Protein AF-A0A935TPH5-F1 (afdb_monomer_lite)

Secondary structure (DSSP, 8-state):
---TTS-HHHHHHHHHHHHHSSS------------SSPPPEEEEPTTSS-EEEE------------TT--HHHHHHHHHHHHHHHHHHHHHHHHHHHHHHHHHHHHH-S-HHHHHHHHHHHHHHHHHHHHHHHTTS-HHHHHHHHHHHHHHHTS-HHHHHHHHS-HHHHHHHHHHHHHTT--TTS---TTT-HHHHHHHHHHHHTTT--SSS-----PPTTGGGGSSPPPHHHHH-GGGGGTTTSSSSS-S---

pLDDT: mean 74.12, std 18.84, range [36.38, 95.38]

Sequence (254 aa):
MCFKCLPLFFRAVVVIGCFYLQNSTAIYGQPTEPRLYDPPQVAITNNGADTVVLIQMRAVAVVGGGQAMGEADALEYRKLKQRIKKTYPYAMNAVGLLKQVETLTAEMDNKRDQKKYLKKLEDQLRDEFQDEITKFTVNEGKVLIKIIERETQRPFFDILRELKNPMSVFFLNQLAKRYGYDLKEGYDPSKYTDMEEILQYIETHNGELDFEPTKFIQPKGFDKFKQAPDPNELLDKNSRTKSKDTTTTKIGNN

Structure (mmCIF, N/CA/C/O backbone):
data_AF-A0A935TPH5-F1
#
_entry.id   AF-A0A935TPH5-F1
#
loop_
_atom_site.group_PDB
_atom_site.id
_atom_site.type_symbol
_atom_site.label_atom_id
_atom_site.label_alt_id
_atom_site.label_comp_id
_atom_site.label_asym_id
_atom_site.label_entity_id
_atom_site.label_seq_id
_atom_site.pdbx_PDB_ins_code
_atom_site.Cartn_x
_atom_site.Cartn_y
_atom_site.Cartn_z
_atom_site.occupancy
_atom_site.B_iso_or_equiv
_atom_site.auth_seq_id
_atom_site.auth_comp_id
_atom_site.auth_asym_id
_atom_site.auth_atom_id
_atom_site.pdbx_PDB_model_num
ATOM 1 N N . MET A 1 1 ? -17.787 74.707 15.198 1.00 39.28 1 MET A N 1
ATOM 2 C CA . MET A 1 1 ? -17.167 74.493 16.525 1.00 39.28 1 MET A CA 1
ATOM 3 C C . MET A 1 1 ? -15.954 73.583 16.373 1.00 39.28 1 MET A C 1
ATOM 5 O O . MET A 1 1 ? -15.923 72.756 15.474 1.00 39.28 1 MET A O 1
ATOM 9 N N . CYS A 1 2 ? -14.923 73.855 17.167 1.00 40.62 2 CYS A N 1
ATOM 10 C CA . CYS A 1 2 ? -13.519 73.495 16.976 1.00 40.62 2 CYS A CA 1
ATOM 11 C C . CYS A 1 2 ? -13.194 71.989 16.999 1.00 40.62 2 CYS A C 1
ATOM 13 O O . CYS A 1 2 ? -13.351 71.343 18.025 1.00 40.62 2 CYS A O 1
ATOM 15 N N . PHE A 1 3 ? -12.551 71.486 15.940 1.00 46.88 3 PHE A N 1
ATOM 16 C CA . PHE A 1 3 ? -11.859 70.181 15.904 1.00 46.88 3 PHE A CA 1
ATOM 17 C C . PHE A 1 3 ? -10.427 70.216 16.502 1.00 46.88 3 PHE A C 1
ATOM 19 O O . PHE A 1 3 ? -9.630 69.301 16.309 1.00 46.88 3 PHE A O 1
ATOM 26 N N . LYS A 1 4 ? -10.062 71.283 17.229 1.00 51.41 4 LYS A N 1
ATOM 27 C CA . LYS A 1 4 ? -8.693 71.548 17.723 1.00 51.41 4 LYS A CA 1
ATOM 28 C C . LYS A 1 4 ? -8.340 70.896 19.078 1.00 51.41 4 LYS A C 1
ATOM 30 O O . LYS A 1 4 ? -7.322 71.250 19.656 1.00 51.41 4 LYS A O 1
ATOM 35 N N . CYS A 1 5 ? -9.128 69.945 19.584 1.00 53.19 5 CYS A N 1
ATOM 36 C CA . CYS A 1 5 ? -8.886 69.301 20.889 1.00 53.19 5 CYS A CA 1
ATOM 37 C C . CYS A 1 5 ? -9.052 67.773 20.873 1.00 53.19 5 CYS A C 1
ATOM 39 O O . CYS A 1 5 ? -9.518 67.187 21.844 1.00 53.19 5 CYS A O 1
ATOM 41 N N . LEU A 1 6 ? -8.663 67.108 19.781 1.00 49.34 6 LEU A N 1
ATOM 42 C CA . LEU A 1 6 ? -8.514 65.651 19.803 1.00 49.34 6 LEU A CA 1
ATOM 43 C C . LEU A 1 6 ? -7.079 65.303 20.251 1.00 49.34 6 LEU A C 1
ATOM 45 O O . LEU A 1 6 ? -6.137 65.835 19.653 1.00 49.34 6 LEU A O 1
ATOM 49 N N . PRO A 1 7 ? -6.886 64.473 21.298 1.00 62.72 7 PRO A N 1
ATOM 50 C CA . PRO A 1 7 ? -5.572 64.209 21.881 1.00 62.72 7 PRO A CA 1
ATOM 51 C C . PRO A 1 7 ? -4.603 63.636 20.841 1.00 62.72 7 PRO A C 1
ATOM 53 O O . PRO A 1 7 ? -4.992 62.850 19.977 1.00 62.72 7 PRO A O 1
ATOM 56 N N . LEU A 1 8 ? -3.325 64.015 20.944 1.00 58.94 8 LEU A N 1
ATOM 57 C CA . LEU A 1 8 ? -2.239 63.633 20.026 1.00 58.94 8 LEU A CA 1
ATOM 58 C C . LEU A 1 8 ? -2.164 62.111 19.778 1.00 58.94 8 LEU A C 1
ATOM 60 O O . LEU A 1 8 ? -1.846 61.677 18.673 1.00 58.94 8 LEU A O 1
ATOM 64 N N . PHE A 1 9 ? -2.569 61.310 20.768 1.00 57.59 9 PHE A N 1
ATOM 65 C CA . PHE A 1 9 ? -2.688 59.854 20.673 1.00 57.59 9 PHE A CA 1
ATOM 66 C C . PHE A 1 9 ? -3.685 59.373 19.607 1.00 57.59 9 PHE A C 1
ATOM 68 O O . PHE A 1 9 ? -3.401 58.415 18.895 1.00 57.59 9 PHE A O 1
ATOM 75 N N . PHE A 1 10 ? -4.818 60.053 19.420 1.00 58.72 10 PHE A N 1
ATOM 76 C CA . PHE A 1 10 ? -5.825 59.641 18.434 1.00 58.72 10 PHE A CA 1
ATOM 77 C C . PHE A 1 10 ? -5.367 59.909 16.994 1.00 58.72 10 PHE A C 1
ATOM 79 O O . PHE A 1 10 ? -5.706 59.159 16.082 1.00 58.72 10 PHE A O 1
ATOM 86 N N . ARG A 1 11 ? -4.535 60.940 16.782 1.00 56.34 11 ARG A N 1
ATOM 87 C CA . ARG A 1 11 ? -3.925 61.207 15.468 1.00 56.34 11 ARG A CA 1
ATOM 88 C C . ARG A 1 11 ? -2.861 60.163 15.120 1.00 56.34 11 ARG A C 1
ATOM 90 O O . ARG A 1 11 ? -2.767 59.783 13.959 1.00 56.34 11 ARG A O 1
ATOM 97 N N . ALA A 1 12 ? -2.119 59.653 16.107 1.00 60.03 12 ALA A N 1
ATOM 98 C CA . ALA A 1 12 ? -1.150 58.576 15.899 1.00 60.03 12 ALA A CA 1
ATOM 99 C C . ALA A 1 12 ? -1.828 57.231 15.569 1.00 60.03 12 ALA A C 1
ATOM 101 O O . ALA A 1 12 ? -1.386 56.541 14.658 1.00 60.03 12 ALA A O 1
ATOM 102 N N . VAL A 1 13 ? -2.943 56.890 16.228 1.00 62.84 13 VAL A N 1
ATOM 103 C CA . VAL A 1 13 ? -3.680 55.636 15.962 1.00 62.84 13 VAL A CA 1
ATOM 104 C C . VAL A 1 13 ? -4.309 55.618 14.561 1.00 62.84 13 VAL A C 1
ATOM 106 O O . VAL A 1 13 ? -4.281 54.584 13.900 1.00 62.84 13 VAL A O 1
ATOM 109 N N . VAL A 1 14 ? -4.801 56.755 14.055 1.00 60.91 14 VAL A N 1
ATOM 110 C CA . VAL A 1 14 ? -5.355 56.843 12.687 1.00 60.91 14 VAL A CA 1
ATOM 111 C C . VAL A 1 14 ? -4.257 56.777 11.613 1.00 60.91 14 VAL A C 1
ATOM 113 O O . VAL A 1 14 ? -4.455 56.150 10.576 1.00 60.91 14 VAL A O 1
ATOM 116 N N . VAL A 1 15 ? -3.076 57.357 11.860 1.00 62.09 15 VAL A N 1
ATOM 117 C CA . VAL A 1 15 ? -1.946 57.295 10.911 1.00 62.09 15 VAL A CA 1
ATOM 118 C C . VAL A 1 15 ? -1.291 55.908 10.901 1.00 62.09 15 VAL A C 1
ATOM 120 O O . VAL A 1 15 ? -0.973 55.398 9.829 1.00 62.09 15 VAL A O 1
ATOM 123 N N . ILE A 1 16 ? -1.163 55.253 12.060 1.00 61.09 16 ILE A N 1
ATOM 124 C CA . ILE A 1 16 ? -0.657 53.873 12.151 1.00 61.09 16 ILE A CA 1
ATOM 125 C C . ILE A 1 16 ? -1.685 52.889 11.566 1.00 61.09 16 ILE A C 1
ATOM 127 O O . ILE A 1 16 ? -1.302 51.991 10.823 1.00 61.09 16 ILE A O 1
ATOM 131 N N . GLY A 1 17 ? -2.989 53.100 11.786 1.00 55.16 17 GLY A N 1
ATOM 132 C CA . GLY A 1 17 ? -4.058 52.300 11.173 1.00 55.16 17 GLY A CA 1
ATOM 133 C C . GLY A 1 17 ? -4.094 52.373 9.639 1.00 55.16 17 GLY A C 1
ATOM 134 O O . GLY A 1 17 ? -4.329 51.358 8.987 1.00 55.16 17 GLY A O 1
ATOM 135 N N . CYS A 1 18 ? -3.783 53.530 9.043 1.00 55.56 18 CYS A N 1
ATOM 136 C CA . CYS A 1 18 ? -3.687 53.674 7.584 1.00 55.56 18 CYS A CA 1
ATOM 137 C C . CYS A 1 18 ? -2.437 53.016 6.974 1.00 55.56 18 CYS A C 1
ATOM 139 O O . CYS A 1 18 ? -2.481 52.618 5.812 1.00 55.56 18 CYS A O 1
ATOM 141 N N . PHE A 1 19 ? -1.348 52.844 7.733 1.00 50.34 19 PHE A N 1
ATOM 142 C CA . PHE A 1 19 ? -0.141 52.167 7.236 1.00 50.34 19 PHE A CA 1
ATOM 143 C C . PHE A 1 19 ? -0.318 50.639 7.146 1.00 50.34 19 PHE A C 1
ATOM 145 O O . PHE A 1 19 ? 0.295 49.988 6.302 1.00 50.34 19 PHE A O 1
ATOM 152 N N . TYR A 1 20 ? -1.215 50.062 7.955 1.00 48.66 20 TYR A N 1
ATOM 153 C CA . TYR A 1 20 ? -1.573 48.640 7.872 1.00 48.66 20 TYR A CA 1
ATOM 154 C C . TYR A 1 20 ? -2.602 48.316 6.773 1.00 48.66 20 TYR A C 1
ATOM 156 O O . TYR A 1 20 ? -2.735 47.151 6.410 1.00 48.66 20 TYR A O 1
ATOM 164 N N . LEU A 1 21 ? -3.289 49.309 6.194 1.00 57.00 21 LEU A N 1
ATOM 165 C CA . LEU A 1 21 ? -4.314 49.090 5.157 1.00 57.00 21 LEU A CA 1
ATOM 166 C C . LEU A 1 21 ? -3.814 49.255 3.710 1.00 57.00 21 LEU A C 1
ATOM 168 O O . LEU A 1 21 ? -4.572 48.994 2.781 1.00 57.00 21 LEU A O 1
ATOM 172 N N . GLN A 1 22 ? -2.550 49.634 3.486 1.00 50.91 22 GLN A N 1
ATOM 173 C CA . GLN A 1 22 ? -1.964 49.719 2.135 1.00 50.91 22 GLN A CA 1
ATOM 174 C C . GLN A 1 22 ? -1.117 48.502 1.730 1.00 50.91 22 GLN A C 1
ATOM 176 O O . GLN A 1 22 ? -0.715 48.402 0.574 1.00 50.91 22 GLN A O 1
ATOM 181 N N . ASN A 1 23 ? -0.928 47.518 2.612 1.00 50.53 23 ASN A N 1
ATOM 182 C CA . ASN A 1 23 ? -0.316 46.234 2.254 1.00 50.53 23 ASN A CA 1
ATOM 183 C C . ASN A 1 23 ? -1.387 45.183 1.940 1.00 50.53 23 ASN A C 1
ATOM 185 O O . ASN A 1 23 ? -1.483 44.153 2.598 1.00 50.53 23 ASN A O 1
ATOM 189 N N . SER A 1 24 ? -2.252 45.457 0.966 1.00 55.78 24 SER A N 1
ATOM 190 C CA . SER A 1 24 ? -3.172 44.456 0.410 1.00 55.78 24 SER A CA 1
ATOM 191 C C . SER A 1 24 ? -3.543 44.817 -1.024 1.00 55.78 24 SER A C 1
ATOM 193 O O . SER A 1 24 ? -4.699 45.045 -1.357 1.00 55.78 24 SER A O 1
ATOM 195 N N . THR A 1 25 ? -2.545 44.835 -1.903 1.00 49.09 25 THR A N 1
ATOM 196 C CA . THR A 1 25 ? -2.778 44.380 -3.276 1.00 49.09 25 THR A CA 1
ATOM 197 C C . THR A 1 25 ? -2.228 42.967 -3.365 1.00 49.09 25 THR A C 1
ATOM 199 O O . THR A 1 25 ? -1.126 42.715 -3.840 1.00 49.09 25 THR A O 1
ATOM 202 N N . ALA A 1 26 ? -3.007 42.013 -2.853 1.00 48.78 26 ALA A N 1
ATOM 203 C CA . ALA A 1 26 ? -2.903 40.660 -3.364 1.00 48.78 26 ALA A CA 1
ATOM 204 C C . ALA A 1 26 ? -3.295 40.754 -4.843 1.00 48.78 26 ALA A C 1
ATOM 206 O O . ALA A 1 26 ? -4.472 40.871 -5.185 1.00 48.78 26 ALA A O 1
ATOM 207 N N . ILE A 1 27 ? -2.293 40.812 -5.718 1.00 43.34 27 ILE A N 1
ATOM 208 C CA . ILE A 1 27 ? -2.485 40.542 -7.134 1.00 43.34 27 ILE A CA 1
ATOM 209 C C . ILE A 1 27 ? -2.979 39.100 -7.175 1.00 43.34 27 ILE A C 1
ATOM 211 O O . ILE A 1 27 ? -2.209 38.163 -6.976 1.00 43.34 27 ILE A O 1
ATOM 215 N N . TYR A 1 28 ? -4.284 38.926 -7.371 1.00 40.84 28 TYR A N 1
ATOM 216 C CA . TYR A 1 28 ? -4.850 37.650 -7.771 1.00 40.84 28 TYR A CA 1
ATOM 217 C C . TYR A 1 28 ? -4.304 37.352 -9.167 1.00 40.84 28 TYR A C 1
ATOM 219 O O . TYR A 1 28 ? -4.895 37.721 -10.180 1.00 40.84 28 TYR A O 1
ATOM 227 N N . GLY A 1 29 ? -3.132 36.723 -9.223 1.00 40.84 29 GLY A N 1
ATOM 228 C CA . GLY A 1 29 ? -2.746 35.957 -10.391 1.00 40.84 29 GLY A CA 1
ATOM 229 C C . GLY A 1 29 ? -3.790 34.863 -10.547 1.00 40.84 29 GLY A C 1
ATOM 230 O O . GLY A 1 29 ? -4.000 34.074 -9.625 1.00 40.84 29 GLY A O 1
ATOM 231 N N . GLN A 1 30 ? -4.492 34.841 -11.679 1.00 47.25 30 GLN A N 1
ATOM 232 C CA . GLN A 1 30 ? -5.264 33.657 -12.028 1.00 47.25 30 GLN A CA 1
ATOM 233 C C . GLN A 1 30 ? -4.309 32.454 -11.994 1.00 47.25 30 GLN A C 1
ATOM 235 O O . GLN A 1 30 ? -3.177 32.592 -12.473 1.00 47.25 30 GLN A O 1
ATOM 240 N N . PRO A 1 31 ? -4.720 31.296 -11.446 1.00 44.19 31 PRO A N 1
ATOM 241 C CA . PRO A 1 31 ? -3.988 30.067 -11.674 1.00 44.19 31 PRO A CA 1
ATOM 242 C C . PRO A 1 31 ? -4.065 29.816 -13.176 1.00 44.19 31 PRO A C 1
ATOM 244 O O . PRO A 1 31 ? -5.088 29.388 -13.706 1.00 44.19 31 PRO A O 1
ATOM 247 N N . THR A 1 32 ? -3.009 30.209 -13.879 1.00 52.16 32 THR A N 1
ATOM 248 C CA . THR A 1 32 ? -2.846 29.848 -15.274 1.00 52.16 32 THR A CA 1
ATOM 249 C C . THR A 1 32 ? -2.702 28.338 -15.277 1.00 52.16 32 THR A C 1
ATOM 251 O O . THR A 1 32 ? -1.869 27.786 -14.556 1.00 52.16 32 THR A O 1
ATOM 254 N N . GLU A 1 33 ? -3.573 27.657 -16.024 1.00 45.03 33 GLU A N 1
ATOM 255 C CA . GLU A 1 33 ? -3.343 26.255 -16.350 1.00 45.03 33 GLU A CA 1
ATOM 256 C C . GLU A 1 33 ? -1.886 26.123 -16.808 1.00 45.03 33 GLU A C 1
ATOM 258 O O . GLU A 1 33 ? -1.427 26.992 -17.563 1.00 45.03 33 GLU A O 1
ATOM 263 N N . PRO A 1 34 ? -1.136 25.106 -16.348 1.00 45.88 34 PRO A N 1
ATOM 264 C CA . PRO A 1 34 ? 0.230 24.923 -16.798 1.00 45.88 34 PRO A CA 1
ATOM 265 C C . PRO A 1 34 ? 0.184 24.783 -18.317 1.00 45.88 34 PRO A C 1
ATOM 267 O O . PRO A 1 34 ? -0.271 23.766 -18.846 1.00 45.88 34 PRO A O 1
ATOM 270 N N . ARG A 1 35 ? 0.600 25.835 -19.035 1.00 45.91 35 ARG A N 1
ATOM 271 C CA . ARG A 1 35 ? 0.748 25.757 -20.481 1.00 45.91 35 ARG A CA 1
ATOM 272 C C . ARG A 1 35 ? 1.743 24.638 -20.725 1.00 45.91 35 ARG A C 1
ATOM 274 O O . ARG A 1 35 ? 2.889 24.717 -20.302 1.00 45.91 35 ARG A O 1
ATOM 281 N N . LEU A 1 36 ? 1.297 23.597 -21.420 1.00 54.38 36 LEU A N 1
ATOM 282 C CA . LEU A 1 36 ? 2.125 22.443 -21.774 1.00 54.38 36 LEU A CA 1
ATOM 283 C C . LEU A 1 36 ? 3.277 22.822 -22.732 1.00 54.38 36 LEU A C 1
ATOM 285 O O . LEU A 1 36 ? 4.084 21.976 -23.101 1.00 54.38 36 LEU A O 1
ATOM 289 N N . TYR A 1 37 ? 3.366 24.091 -23.136 1.00 52.78 37 TYR A N 1
ATOM 290 C CA . TYR A 1 37 ? 4.431 24.619 -23.966 1.00 52.78 37 TYR A CA 1
ATOM 291 C C . TYR A 1 37 ? 4.612 26.117 -23.691 1.00 52.78 37 TYR A C 1
ATOM 293 O O . TYR A 1 37 ? 3.697 26.911 -23.944 1.00 52.78 37 TYR A O 1
ATOM 301 N N . ASP A 1 38 ? 5.782 26.511 -23.192 1.00 56.38 38 ASP A N 1
ATOM 302 C CA . ASP A 1 38 ? 6.182 27.915 -23.226 1.00 56.38 38 ASP A CA 1
ATOM 303 C C . ASP A 1 38 ? 6.458 28.291 -24.689 1.00 56.38 38 ASP A C 1
ATOM 305 O O . ASP A 1 38 ? 7.183 27.567 -25.381 1.00 56.38 38 ASP A O 1
ATOM 309 N N . PRO A 1 39 ? 5.866 29.380 -25.213 1.00 59.22 39 PRO A N 1
ATOM 310 C CA . PRO A 1 39 ? 6.164 29.809 -26.569 1.00 59.22 39 PRO A CA 1
ATOM 311 C C . PRO A 1 39 ? 7.668 30.108 -26.667 1.00 59.22 39 PRO A C 1
ATOM 313 O O . PRO A 1 39 ? 8.218 30.758 -25.772 1.00 59.22 39 PRO A O 1
ATOM 316 N N . PRO A 1 40 ? 8.349 29.631 -27.722 1.00 57.56 40 PRO A N 1
ATOM 317 C CA . PRO A 1 40 ? 9.789 29.768 -27.822 1.00 57.56 40 PRO A CA 1
ATOM 318 C C . PRO A 1 40 ? 10.155 31.251 -27.859 1.00 57.56 40 PRO A C 1
ATOM 320 O O . PRO A 1 40 ? 9.544 32.037 -28.589 1.00 57.56 40 PRO A O 1
ATOM 323 N N . GLN A 1 41 ? 11.139 31.641 -27.052 1.00 60.25 41 GLN A N 1
ATOM 324 C CA . GLN A 1 41 ? 11.595 33.023 -27.023 1.00 60.25 41 GLN A CA 1
ATOM 325 C C . GLN A 1 41 ? 12.418 33.278 -28.280 1.00 60.25 41 GLN A C 1
ATOM 327 O O . GLN A 1 41 ? 13.286 32.490 -28.643 1.00 60.25 41 GLN A O 1
ATOM 332 N N . VAL A 1 42 ? 12.134 34.371 -28.972 1.00 60.38 42 VAL A N 1
ATOM 333 C CA . VAL A 1 42 ? 12.828 34.716 -30.207 1.00 60.38 42 VAL A CA 1
ATOM 334 C C . VAL A 1 42 ? 13.807 35.837 -29.899 1.00 60.38 42 VAL A C 1
ATOM 336 O O . VAL A 1 42 ? 13.393 36.925 -29.505 1.00 60.38 42 VAL A O 1
ATOM 339 N N . ALA A 1 43 ? 15.101 35.570 -30.060 1.00 63.00 43 ALA A N 1
ATOM 340 C CA . ALA A 1 43 ? 16.132 36.589 -29.941 1.00 63.00 43 ALA A CA 1
ATOM 341 C C . ALA A 1 43 ? 16.565 37.041 -31.340 1.00 63.00 43 ALA A C 1
ATOM 343 O O . ALA A 1 43 ? 16.883 36.224 -32.208 1.00 63.00 43 ALA A O 1
ATOM 344 N N . ILE A 1 44 ? 16.574 38.355 -31.554 1.00 60.12 44 ILE A N 1
ATOM 345 C CA . ILE A 1 44 ? 17.073 38.976 -32.782 1.00 60.12 44 ILE A CA 1
ATOM 346 C C . ILE A 1 44 ? 18.548 39.307 -32.547 1.00 60.12 44 ILE A C 1
ATOM 348 O O . ILE A 1 44 ? 18.892 39.959 -31.560 1.00 60.12 44 ILE A O 1
ATOM 352 N N . THR A 1 45 ? 19.432 38.832 -33.424 1.00 63.69 45 THR A N 1
ATOM 353 C CA . THR A 1 45 ? 20.866 39.148 -33.335 1.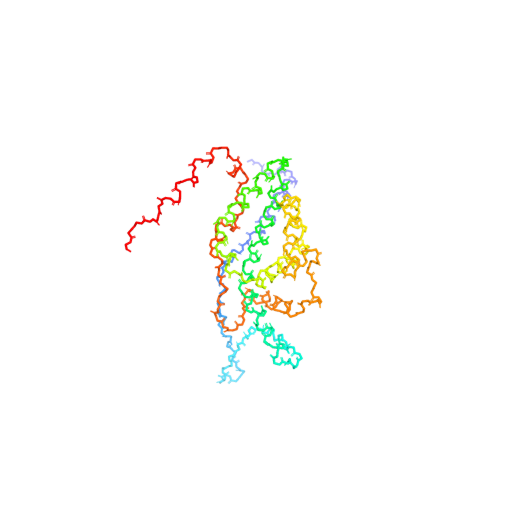00 63.69 45 THR A CA 1
ATOM 354 C C . THR A 1 45 ? 21.128 40.615 -33.704 1.00 63.69 45 THR A C 1
ATOM 356 O O . THR A 1 45 ? 20.379 41.211 -34.477 1.00 63.69 45 THR A O 1
ATOM 359 N N . ASN A 1 46 ? 22.210 41.209 -33.179 1.00 61.53 46 ASN A N 1
ATOM 360 C CA . ASN A 1 46 ? 22.536 42.643 -33.327 1.00 61.53 46 ASN A CA 1
ATOM 361 C C . ASN A 1 46 ? 22.690 43.152 -34.780 1.00 61.53 46 ASN A C 1
ATOM 363 O O . ASN A 1 46 ? 22.808 44.356 -34.982 1.00 61.53 46 ASN A O 1
ATOM 367 N N . ASN A 1 47 ? 22.647 42.271 -35.784 1.00 62.69 47 ASN A N 1
ATOM 368 C CA . ASN A 1 47 ? 22.727 42.633 -37.202 1.00 62.69 47 ASN A CA 1
ATOM 369 C C . ASN A 1 47 ? 21.385 42.495 -37.948 1.00 62.69 47 ASN A C 1
ATOM 371 O O . ASN A 1 47 ? 21.357 42.600 -39.170 1.00 62.69 47 ASN A O 1
ATOM 375 N N . GLY A 1 48 ? 20.273 42.263 -37.238 1.00 60.50 48 GLY A N 1
ATOM 376 C CA . GLY A 1 48 ? 18.910 42.419 -37.765 1.00 60.50 48 GLY A CA 1
ATOM 377 C C . GLY A 1 48 ? 18.466 41.445 -38.865 1.00 60.50 48 GLY A C 1
ATOM 378 O O . GLY A 1 48 ? 17.349 41.589 -39.352 1.00 60.50 48 GLY A O 1
ATOM 379 N N . ALA A 1 49 ? 19.291 40.467 -39.253 1.00 64.00 49 ALA A N 1
ATOM 380 C CA . ALA A 1 49 ? 18.980 39.538 -40.344 1.00 64.00 49 ALA A CA 1
ATOM 381 C C . ALA A 1 49 ? 18.698 38.096 -39.888 1.00 64.00 49 ALA A C 1
ATOM 383 O O . ALA A 1 49 ? 17.955 37.396 -40.569 1.00 64.00 49 ALA A O 1
ATOM 384 N N . ASP A 1 50 ? 19.212 37.673 -38.727 1.00 64.12 50 ASP A N 1
ATOM 385 C CA . ASP A 1 50 ? 19.033 36.304 -38.236 1.00 64.12 50 ASP A CA 1
ATOM 386 C C . ASP A 1 50 ? 18.201 36.252 -36.955 1.00 64.12 50 ASP A C 1
ATOM 388 O O . ASP A 1 50 ? 18.519 36.880 -35.935 1.00 64.12 50 ASP A O 1
ATOM 392 N N . THR A 1 51 ? 17.128 35.465 -37.043 1.00 73.38 51 THR A N 1
ATOM 393 C CA . THR A 1 51 ? 16.188 35.165 -35.966 1.00 73.38 51 THR A CA 1
ATOM 394 C C . THR A 1 51 ? 16.576 33.829 -35.345 1.00 73.38 51 THR A C 1
ATOM 396 O O . THR A 1 51 ? 16.443 32.788 -35.987 1.00 73.38 51 THR A O 1
ATOM 399 N N . VAL A 1 52 ? 17.055 33.842 -34.100 1.00 67.19 52 VAL A N 1
ATOM 400 C CA . VAL A 1 52 ? 17.430 32.614 -33.390 1.00 67.19 52 VAL A CA 1
ATOM 401 C C . VAL A 1 52 ? 16.333 32.266 -32.393 1.00 67.19 52 VAL A C 1
ATOM 403 O O . VAL A 1 52 ? 15.974 33.060 -31.521 1.00 67.19 52 VAL A O 1
ATOM 406 N N . VAL A 1 53 ? 15.784 31.063 -32.541 1.00 65.00 53 VAL A N 1
ATOM 407 C CA . VAL A 1 53 ? 14.754 30.527 -31.653 1.00 65.00 53 VAL A CA 1
ATOM 408 C C . VAL A 1 53 ? 15.433 29.950 -30.410 1.00 65.00 53 VAL A C 1
ATOM 410 O O . VAL A 1 53 ? 16.169 28.970 -30.493 1.00 65.00 53 VAL A O 1
ATOM 413 N N . LEU A 1 54 ? 15.179 30.553 -29.251 1.00 58.94 54 LEU A N 1
ATOM 414 C CA . LEU A 1 54 ? 15.608 30.055 -27.950 1.00 58.94 54 LEU A CA 1
ATOM 415 C C . LEU A 1 54 ? 14.512 29.144 -27.391 1.00 58.94 54 LEU A C 1
ATOM 417 O O . LEU A 1 54 ? 13.504 29.595 -26.843 1.00 58.94 54 LEU A O 1
ATOM 421 N N . ILE A 1 55 ? 14.716 27.838 -27.548 1.00 67.69 55 ILE A N 1
ATOM 422 C CA . ILE A 1 55 ? 13.884 26.808 -26.924 1.00 67.69 55 ILE A CA 1
ATOM 423 C C . ILE A 1 55 ? 14.553 26.426 -25.602 1.00 67.69 55 ILE A C 1
ATOM 425 O O . ILE A 1 55 ? 15.608 25.790 -25.603 1.00 67.69 55 ILE A O 1
ATOM 429 N N . GLN A 1 56 ? 13.955 26.803 -24.468 1.00 59.06 56 GLN A N 1
ATOM 430 C CA . GLN A 1 56 ? 14.342 26.221 -23.182 1.00 59.06 56 GLN A CA 1
ATOM 431 C C . GLN A 1 56 ? 13.776 24.805 -23.117 1.00 59.06 56 GLN A C 1
ATOM 433 O O . GLN A 1 56 ? 12.594 24.598 -22.852 1.00 59.06 56 GLN A O 1
ATOM 438 N N . MET A 1 57 ? 14.619 23.817 -23.408 1.00 61.66 57 MET A N 1
ATOM 439 C CA . MET A 1 57 ? 14.249 22.425 -23.192 1.00 61.66 57 MET A CA 1
ATOM 440 C C . MET A 1 57 ? 14.114 22.178 -21.688 1.00 61.66 57 MET A C 1
ATOM 442 O O . MET A 1 57 ? 14.978 22.589 -20.911 1.00 61.66 57 MET A O 1
ATOM 446 N N . ARG A 1 58 ? 13.050 21.479 -21.273 1.00 51.88 58 ARG A N 1
ATOM 447 C CA . ARG A 1 58 ? 12.967 20.944 -19.910 1.00 51.88 58 ARG A CA 1
ATOM 448 C C . ARG A 1 58 ? 14.205 20.078 -19.690 1.00 51.88 58 ARG A C 1
ATOM 450 O O . ARG A 1 58 ? 14.450 19.160 -20.470 1.00 51.88 58 ARG A O 1
ATOM 457 N N . ALA A 1 59 ? 14.982 20.386 -18.654 1.00 43.62 59 ALA A N 1
ATOM 458 C CA . ALA A 1 59 ? 16.118 19.563 -18.273 1.00 43.62 59 ALA A CA 1
ATOM 459 C C . ALA A 1 59 ? 15.606 18.148 -17.979 1.00 43.62 59 ALA A C 1
ATOM 461 O O . ALA A 1 59 ? 14.836 17.938 -17.044 1.00 43.62 59 ALA A O 1
ATOM 462 N N . VAL A 1 60 ? 15.989 17.197 -18.824 1.00 49.97 60 VAL A N 1
ATOM 463 C CA . VAL A 1 60 ? 15.715 15.781 -18.602 1.00 49.97 60 VAL A CA 1
ATOM 464 C C . VAL A 1 60 ? 16.854 15.279 -17.738 1.00 49.97 60 VAL A C 1
ATOM 466 O O . VAL A 1 60 ? 18.013 15.319 -18.159 1.00 49.97 60 VAL A O 1
ATOM 469 N N . ALA A 1 61 ? 16.544 14.827 -16.526 1.00 45.69 61 ALA A N 1
ATOM 470 C CA . ALA A 1 61 ? 17.510 14.068 -15.753 1.00 45.69 61 ALA A CA 1
ATOM 471 C C . ALA A 1 61 ? 17.745 12.751 -16.500 1.00 45.69 61 ALA A C 1
ATOM 473 O O . ALA A 1 61 ? 16.934 11.827 -16.432 1.00 45.69 61 ALA A O 1
ATOM 474 N N . VAL A 1 62 ? 18.837 12.684 -17.263 1.00 45.03 62 VAL A N 1
ATOM 475 C CA . VAL A 1 62 ? 19.352 11.415 -17.771 1.00 45.03 62 VAL A CA 1
ATOM 476 C C . VAL A 1 62 ? 19.936 10.710 -16.560 1.00 45.03 62 VAL A C 1
ATOM 478 O O . VAL A 1 62 ? 21.101 10.896 -16.214 1.00 45.03 62 VAL A O 1
ATOM 481 N N . VAL A 1 63 ? 19.091 9.951 -15.867 1.00 51.47 63 VAL A N 1
ATOM 482 C CA . VAL A 1 63 ? 19.571 8.949 -14.926 1.00 51.47 63 VAL A CA 1
ATOM 483 C C . VAL A 1 63 ? 20.347 7.962 -15.785 1.00 51.47 63 VAL A C 1
ATOM 485 O O . VAL A 1 63 ? 19.776 7.288 -16.643 1.00 51.47 63 VAL A O 1
ATOM 488 N N . GLY A 1 64 ? 21.675 8.027 -15.686 1.00 42.34 64 GLY A N 1
ATOM 489 C CA . GLY A 1 64 ? 22.568 7.199 -16.477 1.00 42.34 64 GLY A CA 1
ATOM 490 C C . GLY A 1 64 ? 22.215 5.746 -16.220 1.00 42.34 64 GLY A C 1
ATOM 491 O O . GLY A 1 64 ? 22.434 5.261 -15.114 1.00 42.34 64 GLY A O 1
ATOM 492 N N . GLY A 1 65 ? 21.640 5.092 -17.233 1.00 46.84 65 GLY A N 1
ATOM 493 C CA . GLY A 1 65 ? 21.316 3.675 -17.179 1.00 46.84 65 GLY A CA 1
ATOM 494 C C . GLY A 1 65 ? 22.538 2.907 -16.698 1.00 46.84 65 GLY A C 1
ATOM 495 O O . GLY A 1 65 ? 23.648 3.148 -17.183 1.00 46.84 65 GLY A O 1
ATOM 496 N N . GLY A 1 66 ? 22.312 2.063 -15.694 1.00 51.50 66 GLY A N 1
ATOM 497 C CA . GLY A 1 66 ? 23.339 1.357 -14.947 1.00 51.50 66 GLY A CA 1
ATOM 498 C C . GLY A 1 66 ? 24.420 0.714 -15.815 1.00 51.50 66 GLY A C 1
ATOM 499 O O . GLY A 1 66 ? 24.223 0.408 -16.993 1.00 51.50 66 GLY A O 1
ATOM 500 N N . GLN A 1 67 ? 25.581 0.531 -15.182 1.00 54.09 67 GLN A N 1
ATOM 501 C CA . GLN A 1 67 ? 26.714 -0.290 -15.625 1.00 54.09 67 GLN A CA 1
ATOM 502 C C . GLN A 1 67 ? 26.270 -1.371 -16.609 1.00 54.09 67 GLN A C 1
ATOM 504 O O . GLN A 1 67 ? 25.346 -2.089 -16.256 1.00 54.09 67 GLN A O 1
ATOM 509 N N . ALA A 1 68 ? 26.905 -1.474 -17.788 1.00 55.38 68 ALA A N 1
ATOM 510 C CA . ALA A 1 68 ? 26.580 -2.415 -18.870 1.00 55.38 68 ALA A CA 1
ATOM 511 C C . ALA A 1 68 ? 25.895 -3.699 -18.362 1.00 55.38 68 ALA A C 1
ATOM 513 O O . ALA A 1 68 ? 26.558 -4.669 -17.995 1.00 55.38 68 ALA A O 1
ATOM 514 N N . MET A 1 69 ? 24.563 -3.648 -18.265 1.00 61.38 69 MET A N 1
ATOM 515 C CA . MET A 1 69 ? 23.794 -4.676 -17.578 1.00 61.38 69 MET A CA 1
ATOM 516 C C . MET A 1 69 ? 23.813 -5.928 -18.441 1.00 61.38 69 MET A C 1
ATOM 518 O O . MET A 1 69 ? 23.659 -5.849 -19.665 1.00 61.38 69 MET A O 1
ATOM 522 N N . GLY A 1 70 ? 23.974 -7.091 -17.810 1.00 77.00 70 GLY A N 1
ATOM 523 C CA . GLY A 1 70 ? 23.721 -8.347 -18.498 1.00 77.00 70 GLY A CA 1
ATOM 524 C C . GLY A 1 70 ? 22.295 -8.354 -19.054 1.00 77.00 70 GLY A C 1
ATOM 525 O O . GLY A 1 70 ? 21.392 -7.718 -18.509 1.00 77.00 70 GLY A O 1
ATOM 526 N N . GLU A 1 71 ? 22.061 -9.091 -20.139 1.00 79.50 71 GLU A N 1
ATOM 527 C CA . GLU A 1 71 ? 20.732 -9.168 -20.765 1.00 79.50 71 GLU A CA 1
ATOM 528 C C . GLU A 1 71 ? 19.640 -9.617 -19.769 1.00 79.50 71 GLU A C 1
ATOM 530 O O . GLU A 1 71 ? 18.507 -9.131 -19.811 1.00 79.50 71 GLU A O 1
ATOM 535 N N . ALA A 1 72 ? 20.004 -10.489 -18.820 1.00 81.94 72 ALA A N 1
ATOM 536 C CA . ALA A 1 72 ? 19.134 -10.932 -17.734 1.00 81.94 72 ALA A CA 1
ATOM 537 C C . ALA A 1 72 ? 18.782 -9.804 -16.743 1.00 81.94 72 ALA A C 1
ATOM 539 O O . ALA A 1 72 ? 17.613 -9.657 -16.382 1.00 81.94 72 ALA A O 1
ATOM 540 N N . ASP A 1 73 ? 19.756 -8.980 -16.353 1.00 83.69 73 ASP A N 1
ATOM 541 C CA . ASP A 1 73 ? 19.554 -7.872 -15.409 1.00 83.69 73 ASP A CA 1
ATOM 542 C C . ASP A 1 73 ? 18.679 -6.783 -16.037 1.00 83.69 73 ASP A C 1
ATOM 544 O O . ASP A 1 73 ? 17.714 -6.311 -15.434 1.00 83.69 73 ASP A O 1
ATOM 548 N N . ALA A 1 74 ? 18.925 -6.469 -17.312 1.00 83.31 74 ALA A N 1
ATOM 549 C CA . ALA A 1 74 ? 18.097 -5.541 -18.075 1.00 83.31 74 ALA A CA 1
ATOM 550 C C . ALA A 1 74 ? 16.637 -6.022 -18.188 1.00 83.31 74 ALA A C 1
ATOM 552 O O . ALA A 1 74 ? 15.700 -5.216 -18.168 1.00 83.31 74 ALA A O 1
ATOM 553 N N . LEU A 1 75 ? 16.413 -7.335 -18.304 1.00 86.38 75 LEU A N 1
ATOM 554 C CA . LEU A 1 75 ? 15.071 -7.912 -18.324 1.00 86.38 75 LEU A CA 1
ATOM 555 C C . LEU A 1 75 ? 14.370 -7.776 -16.964 1.00 86.38 75 LEU A C 1
ATOM 557 O O . LEU A 1 75 ? 13.193 -7.405 -16.928 1.00 86.38 75 LEU A O 1
ATOM 561 N N . GLU A 1 76 ? 15.056 -8.068 -15.859 1.00 87.38 76 GLU A N 1
ATOM 562 C CA . GLU A 1 76 ? 14.491 -7.908 -14.514 1.00 87.38 76 GLU A CA 1
ATOM 563 C C . GLU A 1 76 ? 14.180 -6.441 -14.198 1.00 87.38 76 GLU A C 1
ATOM 565 O O . GLU A 1 76 ? 13.078 -6.149 -13.726 1.00 87.38 76 GLU A O 1
ATOM 570 N N . TYR A 1 77 ? 15.057 -5.512 -14.586 1.00 88.56 77 TYR A N 1
ATOM 571 C CA . TYR A 1 77 ? 14.807 -4.074 -14.479 1.00 88.56 77 TYR A CA 1
ATOM 572 C C . TYR A 1 77 ? 13.546 -3.654 -15.252 1.00 88.56 77 TYR A C 1
ATOM 574 O O . TYR A 1 77 ? 12.663 -2.978 -14.718 1.00 88.56 77 TYR A O 1
ATOM 582 N N . ARG A 1 78 ? 13.379 -4.117 -16.500 1.00 87.62 78 ARG A N 1
ATOM 583 C CA . ARG A 1 78 ? 12.167 -3.841 -17.301 1.00 87.62 78 ARG A CA 1
ATOM 584 C C . ARG A 1 78 ? 10.901 -4.386 -16.639 1.00 87.62 78 ARG A C 1
ATOM 586 O O . ARG A 1 78 ? 9.884 -3.691 -16.602 1.00 87.62 78 ARG A O 1
ATOM 593 N N . LYS A 1 79 ? 10.947 -5.609 -16.096 1.00 90.69 79 LYS A N 1
ATOM 594 C CA . LYS A 1 79 ? 9.818 -6.197 -15.352 1.00 90.69 79 LYS A CA 1
ATOM 595 C C . LYS A 1 79 ? 9.501 -5.378 -14.104 1.00 90.69 79 LYS A C 1
ATOM 597 O O . LYS A 1 79 ? 8.330 -5.131 -13.826 1.00 90.69 79 LYS A O 1
ATOM 602 N N . LEU A 1 80 ? 10.520 -4.957 -13.355 1.00 91.25 80 LEU A N 1
ATOM 603 C CA . LEU A 1 80 ? 10.365 -4.121 -12.169 1.00 91.25 80 LEU A CA 1
ATOM 604 C C . LEU A 1 80 ? 9.691 -2.793 -12.521 1.00 91.25 80 LEU A C 1
ATOM 606 O O . LEU A 1 80 ? 8.672 -2.453 -11.923 1.00 91.25 80 LEU A O 1
ATOM 610 N N . LYS A 1 81 ? 10.180 -2.108 -13.557 1.00 89.88 81 LYS A N 1
ATOM 611 C CA . LYS A 1 81 ? 9.603 -0.865 -14.080 1.00 89.88 81 LYS A CA 1
ATOM 612 C C . LYS A 1 81 ? 8.123 -1.012 -14.437 1.00 89.88 81 LYS A C 1
ATOM 614 O O . LYS A 1 81 ? 7.306 -0.187 -14.033 1.00 89.88 81 LYS A O 1
ATOM 619 N N . GLN A 1 82 ? 7.749 -2.088 -15.133 1.00 88.56 82 GLN A N 1
ATOM 620 C CA . GLN A 1 82 ? 6.347 -2.376 -15.466 1.00 88.56 82 GLN A CA 1
ATOM 621 C C . GLN A 1 82 ? 5.479 -2.610 -14.223 1.00 88.56 82 GLN A C 1
ATOM 623 O O . GLN A 1 82 ? 4.357 -2.106 -14.153 1.00 88.56 82 GLN A O 1
ATOM 628 N N . ARG A 1 83 ? 5.995 -3.344 -13.228 1.00 92.44 83 ARG A N 1
ATOM 629 C CA . ARG A 1 83 ? 5.290 -3.573 -11.958 1.00 92.44 83 ARG A CA 1
ATOM 630 C C . ARG A 1 83 ? 5.082 -2.258 -11.212 1.00 92.44 83 ARG A C 1
ATOM 632 O O . ARG A 1 83 ? 3.945 -1.963 -10.867 1.00 92.44 83 ARG A O 1
ATOM 639 N N . ILE A 1 84 ? 6.138 -1.453 -11.050 1.00 92.56 84 ILE A N 1
ATOM 640 C CA . ILE A 1 84 ? 6.072 -0.135 -10.398 1.00 92.56 84 ILE A CA 1
ATOM 641 C C . ILE A 1 84 ? 5.042 0.740 -11.105 1.00 92.56 84 ILE A C 1
ATOM 643 O O . ILE A 1 84 ? 4.152 1.275 -10.455 1.00 92.56 84 ILE A O 1
ATOM 647 N N . LYS A 1 85 ? 5.077 0.811 -12.438 1.00 87.44 85 LYS A N 1
ATOM 648 C CA . LYS A 1 85 ? 4.106 1.585 -13.218 1.00 87.44 85 LYS A CA 1
ATOM 649 C C . LYS A 1 85 ? 2.655 1.202 -12.927 1.00 87.44 85 LYS A C 1
ATOM 651 O O . LYS A 1 85 ? 1.784 2.063 -12.860 1.00 87.44 85 LYS A O 1
ATOM 656 N N . LYS A 1 86 ? 2.381 -0.090 -12.760 1.00 88.31 86 LYS A N 1
ATOM 657 C CA . LYS A 1 86 ? 1.038 -0.584 -12.447 1.00 88.31 86 LYS A CA 1
ATOM 658 C C . LYS A 1 86 ? 0.646 -0.298 -10.996 1.00 88.31 86 LYS A C 1
ATOM 660 O O . LYS A 1 86 ? -0.494 0.070 -10.746 1.00 88.31 86 LYS A O 1
ATOM 665 N N . THR A 1 87 ? 1.559 -0.470 -10.042 1.00 91.38 87 THR A N 1
ATOM 666 C CA . THR A 1 87 ? 1.239 -0.449 -8.604 1.00 91.38 87 THR A CA 1
ATOM 667 C C . THR A 1 87 ? 1.398 0.916 -7.945 1.00 91.38 87 THR A C 1
ATOM 669 O O . THR A 1 87 ? 0.736 1.179 -6.947 1.00 91.38 87 THR A O 1
ATOM 672 N N . TYR A 1 88 ? 2.238 1.795 -8.489 1.00 91.25 88 TYR A N 1
ATOM 673 C CA . TYR A 1 88 ? 2.499 3.135 -7.961 1.00 91.25 88 TYR A CA 1
ATOM 674 C C . TYR A 1 88 ? 1.227 3.954 -7.679 1.00 91.25 88 TYR A C 1
ATOM 676 O O . TYR A 1 88 ? 1.064 4.393 -6.538 1.00 91.25 88 TYR A O 1
ATOM 684 N N . PRO A 1 89 ? 0.267 4.103 -8.621 1.00 88.88 89 PRO A N 1
ATOM 685 C CA . PRO A 1 89 ? -0.945 4.872 -8.345 1.00 88.88 89 PRO A CA 1
ATOM 686 C C . PRO A 1 89 ? -1.799 4.247 -7.236 1.00 88.88 89 PRO A C 1
ATOM 688 O O . PRO A 1 89 ? -2.475 4.975 -6.522 1.00 88.88 89 PRO A O 1
ATOM 691 N N . TYR A 1 90 ? -1.765 2.924 -7.044 1.00 90.19 90 TYR A N 1
ATOM 692 C CA . TYR A 1 90 ? -2.467 2.260 -5.940 1.00 90.19 90 TYR A CA 1
ATOM 693 C C . TYR A 1 90 ? -1.768 2.527 -4.598 1.00 90.19 90 TYR A C 1
ATOM 695 O O . TYR A 1 90 ? -2.439 2.779 -3.600 1.00 90.19 90 TYR A O 1
ATOM 703 N N . ALA A 1 91 ? -0.431 2.510 -4.572 1.00 92.69 91 ALA A N 1
ATOM 704 C CA . ALA A 1 91 ? 0.351 2.765 -3.365 1.00 92.69 91 ALA A CA 1
ATOM 705 C C . ALA A 1 91 ? 0.157 4.194 -2.843 1.00 92.69 91 ALA A C 1
ATOM 707 O O . ALA A 1 91 ? -0.161 4.365 -1.670 1.00 92.69 91 ALA A O 1
ATOM 708 N N . MET A 1 92 ? 0.284 5.212 -3.703 1.00 90.94 92 MET A N 1
ATOM 709 C CA . MET A 1 92 ? 0.128 6.622 -3.302 1.00 90.94 92 MET A CA 1
ATOM 710 C C . MET A 1 92 ? -1.252 6.896 -2.700 1.00 90.94 92 MET A C 1
ATOM 712 O O . MET A 1 92 ? -1.402 7.544 -1.666 1.00 90.94 92 MET A O 1
ATOM 716 N N . ASN A 1 93 ? -2.265 6.329 -3.339 1.00 89.94 93 ASN A N 1
ATOM 717 C CA . ASN A 1 93 ? -3.650 6.363 -2.912 1.00 89.94 93 ASN A CA 1
ATOM 718 C C . ASN A 1 93 ? -3.854 5.684 -1.544 1.00 89.94 93 ASN A C 1
ATOM 720 O O . ASN A 1 93 ? -4.472 6.262 -0.649 1.00 89.94 93 ASN A O 1
ATOM 724 N N . ALA A 1 94 ? -3.270 4.499 -1.338 1.00 91.75 94 ALA A N 1
ATOM 725 C CA . ALA A 1 94 ? -3.297 3.807 -0.050 1.00 91.75 94 ALA A CA 1
ATOM 726 C C . ALA A 1 94 ? -2.584 4.600 1.059 1.00 91.75 94 ALA A C 1
ATOM 728 O O . ALA A 1 94 ? -3.092 4.668 2.174 1.00 91.75 94 ALA A O 1
ATOM 729 N N . VAL A 1 95 ? -1.448 5.236 0.758 1.00 93.31 95 VAL A N 1
ATOM 730 C CA . VAL A 1 95 ? -0.716 6.107 1.696 1.00 93.31 95 VAL A CA 1
ATOM 731 C C . VAL A 1 95 ? -1.561 7.320 2.085 1.00 93.31 95 VAL A C 1
ATOM 733 O O . VAL A 1 95 ? -1.635 7.668 3.263 1.00 93.31 95 VAL A O 1
ATOM 736 N N . GLY A 1 96 ? -2.226 7.951 1.115 1.00 92.25 96 GLY A N 1
ATOM 737 C CA . GLY A 1 96 ? -3.144 9.060 1.367 1.00 92.25 96 GLY A CA 1
ATOM 738 C C . GLY A 1 96 ? -4.306 8.649 2.270 1.00 92.25 96 GLY A C 1
ATOM 739 O O . GLY A 1 96 ? -4.593 9.336 3.250 1.00 92.25 96 GLY A O 1
ATOM 740 N N . LEU A 1 97 ? -4.932 7.506 1.983 1.00 91.94 97 LEU A N 1
ATOM 741 C CA . LEU A 1 97 ? -6.014 6.962 2.802 1.00 91.94 97 LEU A CA 1
ATOM 742 C C . LEU A 1 97 ? -5.533 6.598 4.215 1.00 91.94 97 LEU A C 1
ATOM 744 O O . LEU A 1 97 ? -6.210 6.918 5.187 1.00 91.94 97 LEU A O 1
ATOM 748 N N . LEU A 1 98 ? -4.352 5.987 4.339 1.00 93.38 98 LEU A N 1
ATOM 749 C CA . LEU A 1 98 ? -3.752 5.633 5.624 1.00 93.38 98 LEU A CA 1
ATOM 750 C C . LEU A 1 98 ? -3.585 6.865 6.521 1.00 93.38 98 LEU A C 1
ATOM 752 O O . LEU A 1 98 ? -4.060 6.853 7.651 1.00 93.38 98 LEU A O 1
ATOM 756 N N . LYS A 1 99 ? -2.996 7.949 6.002 1.00 93.25 99 LYS A N 1
ATOM 757 C CA . LYS A 1 99 ? -2.796 9.204 6.752 1.00 93.25 99 LYS A CA 1
ATOM 758 C C . LYS A 1 99 ? -4.113 9.812 7.245 1.00 93.25 99 LYS A C 1
ATOM 760 O O . LYS A 1 99 ? -4.196 10.325 8.361 1.00 93.25 99 LYS A O 1
ATOM 765 N N . GLN A 1 100 ? -5.156 9.750 6.418 1.00 92.06 100 GLN A N 1
ATOM 766 C CA . GLN A 1 100 ? -6.486 10.229 6.795 1.00 92.06 100 GLN A CA 1
ATOM 767 C C . GLN A 1 100 ? -7.089 9.377 7.911 1.00 92.06 100 GLN A C 1
ATOM 769 O O . GLN A 1 100 ? -7.573 9.914 8.902 1.00 92.06 100 GLN A O 1
ATOM 774 N N . VAL A 1 101 ? -7.008 8.051 7.786 1.00 92.75 101 VAL A N 1
ATOM 775 C CA . VAL A 1 101 ? -7.493 7.118 8.808 1.00 92.75 101 VAL A CA 1
ATOM 776 C C . VAL A 1 101 ? -6.736 7.289 10.123 1.00 92.75 101 VAL A C 1
ATOM 778 O O . VAL A 1 101 ? -7.361 7.283 11.179 1.00 92.75 101 VAL A O 1
ATOM 781 N N . GLU A 1 102 ? -5.418 7.478 10.082 1.00 91.75 102 GLU A N 1
ATOM 782 C CA . GLU A 1 102 ? -4.600 7.757 11.270 1.00 91.75 102 GLU A CA 1
ATOM 783 C C . GLU A 1 102 ? -5.059 9.037 11.976 1.00 91.75 102 GLU A C 1
ATOM 785 O O . GLU A 1 102 ? -5.235 9.037 13.192 1.00 91.75 102 GLU A O 1
ATOM 790 N N . THR A 1 103 ? -5.339 10.099 11.216 1.00 91.88 103 THR A N 1
ATOM 791 C CA . THR A 1 103 ? -5.815 11.377 11.766 1.00 91.88 103 THR A CA 1
ATOM 792 C C . THR A 1 103 ? -7.204 11.220 12.391 1.00 91.88 103 THR A C 1
ATOM 794 O O . THR A 1 103 ? -7.402 11.555 13.556 1.00 91.88 103 THR A O 1
ATOM 797 N N . LEU A 1 104 ? -8.146 10.611 11.663 1.00 90.94 104 LEU A N 1
ATOM 798 C CA . LEU A 1 104 ? -9.508 10.370 12.146 1.00 90.94 104 LEU A CA 1
ATOM 799 C C . LEU A 1 104 ? -9.530 9.479 13.389 1.00 90.94 104 LEU A C 1
ATOM 801 O O . LEU A 1 104 ? -10.257 9.745 14.339 1.00 90.94 104 LEU A O 1
ATOM 805 N N . THR A 1 105 ? -8.735 8.408 13.407 1.00 89.94 105 THR A N 1
ATOM 806 C CA . THR A 1 105 ? -8.687 7.502 14.562 1.00 89.94 105 THR A CA 1
ATOM 807 C C . THR A 1 105 ? -7.994 8.125 15.769 1.00 89.94 105 THR A C 1
ATOM 809 O O . THR A 1 105 ? -8.375 7.796 16.893 1.00 89.94 105 THR A O 1
ATOM 812 N N . ALA A 1 106 ? -7.042 9.041 15.566 1.00 89.69 106 ALA A N 1
ATOM 813 C CA . ALA A 1 106 ? -6.409 9.796 16.644 1.00 89.69 106 ALA A CA 1
ATOM 814 C C . ALA A 1 106 ? -7.373 10.784 17.328 1.00 89.69 106 ALA A C 1
ATOM 816 O O . ALA A 1 106 ? -7.263 10.991 18.534 1.00 89.69 106 ALA A O 1
ATOM 817 N N . GLU A 1 107 ? -8.333 11.350 16.590 1.00 89.81 107 GLU A N 1
ATOM 818 C CA . GLU A 1 107 ? -9.362 12.262 17.121 1.00 89.81 107 GLU A CA 1
ATOM 819 C C . GLU A 1 107 ? -10.473 11.543 17.907 1.00 89.81 107 GLU A C 1
ATOM 821 O O . GLU A 1 107 ? -11.230 12.168 18.647 1.00 89.81 107 GLU A O 1
ATOM 826 N N . MET A 1 108 ? -10.597 10.222 17.764 1.00 88.62 108 MET A N 1
ATOM 827 C CA . MET A 1 108 ? -11.626 9.443 18.451 1.00 88.62 108 MET A CA 1
ATOM 828 C C . MET A 1 108 ? -11.208 9.087 19.881 1.00 88.62 108 MET A C 1
ATOM 830 O O . MET A 1 108 ? -10.226 8.376 20.082 1.00 88.62 108 MET A O 1
ATOM 834 N N . ASP A 1 109 ? -12.033 9.422 20.873 1.00 86.69 109 ASP A N 1
ATOM 835 C CA . ASP A 1 109 ? -11.755 9.091 22.282 1.00 86.69 109 ASP A CA 1
ATOM 836 C C . ASP A 1 109 ? -11.889 7.588 22.600 1.00 86.69 109 ASP A C 1
ATOM 838 O O . ASP A 1 109 ? -11.205 7.032 23.467 1.00 86.69 109 ASP A O 1
ATOM 842 N N . ASN A 1 110 ? -12.805 6.896 21.915 1.00 91.50 110 ASN A N 1
ATOM 843 C CA . ASN A 1 110 ? -13.179 5.527 22.258 1.00 91.50 110 ASN A CA 1
ATOM 844 C C . ASN A 1 110 ? -12.477 4.482 21.379 1.00 91.50 110 ASN A C 1
ATOM 846 O O . ASN A 1 110 ? -12.845 4.255 20.224 1.00 91.50 110 ASN A O 1
ATOM 850 N N . LYS A 1 111 ? -11.566 3.709 21.987 1.00 89.19 111 LYS A N 1
ATOM 851 C CA . LYS A 1 111 ? -10.872 2.573 21.345 1.00 89.19 111 LYS A CA 1
ATOM 852 C C . LYS A 1 111 ? -11.814 1.529 20.740 1.00 89.19 111 LYS A C 1
ATOM 854 O O . LYS A 1 111 ? -11.452 0.843 19.784 1.00 89.19 111 LYS A O 1
ATOM 859 N N . ARG A 1 112 ? -13.013 1.345 21.304 1.00 89.31 112 ARG A N 1
ATOM 860 C CA . ARG A 1 112 ? -14.003 0.406 20.756 1.00 89.31 112 ARG A CA 1
ATOM 861 C C . ARG A 1 112 ? -14.573 0.915 19.435 1.00 89.31 112 ARG A C 1
ATOM 863 O O . ARG A 1 112 ? -14.748 0.119 18.512 1.00 89.31 112 ARG A O 1
ATOM 870 N N . ASP A 1 113 ? -14.850 2.211 19.359 1.00 89.44 113 ASP A N 1
ATOM 871 C CA . ASP A 1 113 ? -15.413 2.834 18.167 1.00 89.44 113 ASP A CA 1
ATOM 872 C C . ASP A 1 113 ? -14.357 2.946 17.068 1.00 89.44 113 ASP A C 1
ATOM 874 O O . ASP A 1 113 ? -14.661 2.591 15.933 1.00 89.44 113 ASP A O 1
ATOM 878 N N . GLN A 1 114 ? -13.100 3.256 17.412 1.00 90.94 114 GLN A N 1
ATOM 879 C CA . GLN A 1 114 ? -11.957 3.180 16.488 1.00 90.94 114 GLN A CA 1
ATOM 880 C C . GLN A 1 114 ? -11.868 1.802 15.814 1.00 90.94 114 GLN A C 1
ATOM 882 O O . GLN A 1 114 ? -11.887 1.687 14.592 1.00 90.94 114 GLN A O 1
ATOM 887 N N . LYS A 1 115 ? -11.860 0.717 16.604 1.00 89.94 115 LYS A N 1
ATOM 888 C CA . LYS A 1 115 ? -11.808 -0.655 16.065 1.00 89.94 115 LYS A CA 1
ATOM 889 C C . LYS A 1 115 ? -13.007 -0.988 15.179 1.00 89.94 115 LYS A C 1
ATOM 891 O O . LYS A 1 115 ? -12.874 -1.718 14.200 1.00 89.94 115 LYS A O 1
ATOM 896 N N . LYS A 1 116 ? -14.196 -0.495 15.536 1.00 91.06 116 LYS A N 1
ATOM 897 C CA . LYS A 1 116 ? -15.420 -0.719 14.760 1.00 91.06 116 LYS A CA 1
ATOM 898 C C . LYS A 1 116 ? -15.387 0.049 13.437 1.00 91.06 116 LYS A C 1
ATOM 900 O O . LYS A 1 116 ? -15.806 -0.513 12.429 1.00 91.06 116 LYS A O 1
ATOM 905 N N . TYR A 1 117 ? -14.887 1.282 13.450 1.00 91.50 117 TYR A N 1
ATOM 906 C CA . TYR A 1 117 ? -14.661 2.102 12.264 1.00 91.50 117 TYR A CA 1
ATOM 907 C C . TYR A 1 117 ? -13.668 1.426 11.317 1.00 91.50 117 TYR A C 1
ATOM 909 O O . TYR A 1 117 ? -14.036 1.115 10.189 1.00 91.50 117 TYR A O 1
ATOM 917 N N . LEU A 1 118 ? -12.476 1.075 11.814 1.00 91.94 118 LEU A N 1
ATOM 918 C CA . LEU A 1 118 ? -11.432 0.395 11.039 1.00 91.94 118 LEU A CA 1
ATOM 919 C C . LEU A 1 118 ? -11.938 -0.897 10.397 1.00 91.94 118 LEU A C 1
ATOM 921 O O . LEU A 1 118 ? -11.697 -1.139 9.220 1.00 91.94 118 LEU A O 1
ATOM 925 N N . LYS A 1 119 ? -12.702 -1.703 11.142 1.00 91.25 119 LYS A N 1
ATOM 926 C CA . LYS A 1 119 ? -13.296 -2.930 10.604 1.00 91.25 119 LYS A CA 1
ATOM 927 C C . LYS A 1 119 ? -14.300 -2.650 9.481 1.00 91.25 119 LYS A C 1
ATOM 929 O O . LYS A 1 119 ? -14.281 -3.344 8.472 1.00 91.25 119 LYS A O 1
ATOM 934 N N . LYS A 1 120 ? -15.182 -1.660 9.653 1.00 91.44 120 LYS A N 1
ATOM 935 C CA . LYS A 1 120 ? -16.166 -1.294 8.622 1.00 91.44 120 LYS A CA 1
ATOM 936 C C . LYS A 1 120 ? -15.496 -0.735 7.372 1.00 91.44 120 LYS A C 1
ATOM 938 O O . LYS A 1 120 ? -15.898 -1.097 6.272 1.00 91.44 120 LYS A O 1
ATOM 943 N N . LEU A 1 121 ? -14.481 0.105 7.551 1.00 91.12 121 LEU A N 1
ATOM 944 C CA . LEU A 1 121 ? -13.685 0.632 6.454 1.00 91.12 121 LEU A CA 1
ATOM 945 C C . LEU A 1 121 ? -12.957 -0.498 5.717 1.00 91.12 121 LEU A C 1
ATOM 947 O O . LEU A 1 121 ? -13.008 -0.553 4.496 1.00 91.12 121 LEU A O 1
ATOM 951 N N . GLU A 1 122 ? -12.346 -1.438 6.444 1.00 90.19 122 GLU A N 1
ATOM 952 C CA . GLU A 1 122 ? -11.722 -2.624 5.850 1.00 90.19 122 GLU A CA 1
ATOM 953 C C . GLU A 1 122 ? -12.719 -3.438 5.015 1.00 90.19 122 GLU A C 1
ATOM 955 O O . GLU A 1 122 ? -12.395 -3.832 3.897 1.00 90.19 122 GLU A O 1
ATOM 960 N N . ASP A 1 123 ? -13.923 -3.684 5.539 1.00 90.00 123 ASP A N 1
ATOM 961 C CA . ASP A 1 123 ? -14.959 -4.429 4.820 1.00 90.00 123 ASP A CA 1
ATOM 962 C C . ASP A 1 123 ? -15.375 -3.698 3.527 1.00 90.00 123 ASP A C 1
ATOM 964 O O . ASP A 1 123 ? -15.417 -4.323 2.472 1.00 90.00 123 ASP A O 1
ATOM 968 N N . GLN A 1 124 ? -15.579 -2.376 3.572 1.00 89.38 124 GLN A N 1
ATOM 969 C CA . GLN A 1 124 ? -15.896 -1.569 2.383 1.00 89.38 124 GLN A CA 1
ATOM 970 C C . GLN A 1 124 ? -14.763 -1.552 1.349 1.00 89.38 124 GLN A C 1
ATOM 972 O O . GLN A 1 124 ? -15.015 -1.675 0.152 1.00 89.38 124 GLN A O 1
ATOM 977 N N . LEU A 1 125 ? -13.512 -1.416 1.801 1.00 89.12 125 LEU A N 1
ATOM 978 C CA . LEU A 1 125 ? -12.341 -1.458 0.924 1.00 89.12 125 LEU A CA 1
ATOM 979 C C . LEU A 1 125 ? -12.187 -2.833 0.279 1.00 89.12 125 LEU A C 1
ATOM 981 O O . LEU A 1 125 ? -11.865 -2.926 -0.902 1.00 89.12 125 LEU A O 1
ATOM 985 N N . ARG A 1 126 ? -12.424 -3.910 1.033 1.00 88.62 126 ARG A N 1
ATOM 986 C CA . ARG A 1 126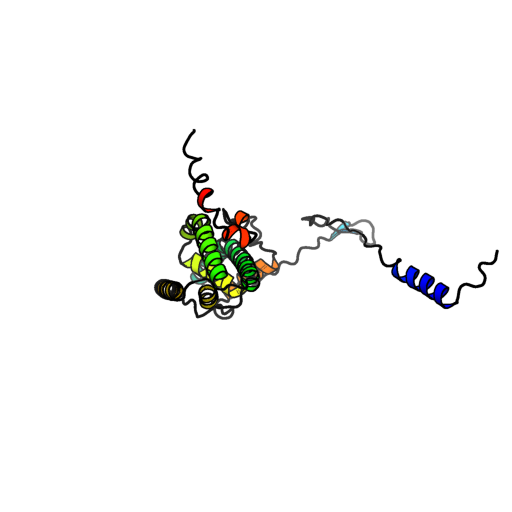 ? -12.400 -5.263 0.480 1.00 88.62 126 ARG A CA 1
ATOM 987 C C . ARG A 1 126 ? -13.456 -5.404 -0.609 1.00 88.62 126 ARG A C 1
ATOM 989 O O . ARG A 1 126 ? -13.114 -5.849 -1.695 1.00 88.62 126 ARG A O 1
ATOM 996 N N . ASP A 1 127 ? -14.690 -4.994 -0.349 1.00 88.81 127 ASP A N 1
ATOM 997 C CA . ASP A 1 127 ? -15.784 -5.166 -1.306 1.00 88.81 127 ASP A CA 1
ATOM 998 C C . ASP A 1 127 ? -15.550 -4.371 -2.607 1.00 88.81 127 ASP A C 1
ATOM 1000 O O . ASP A 1 127 ? -15.882 -4.856 -3.686 1.00 88.81 127 ASP A O 1
ATOM 1004 N N . GLU A 1 128 ? -14.924 -3.190 -2.535 1.00 86.19 128 GLU A N 1
ATOM 1005 C CA . GLU A 1 128 ? -14.609 -2.387 -3.727 1.00 86.19 128 GLU A CA 1
ATOM 1006 C C . GLU A 1 128 ? -13.348 -2.870 -4.469 1.00 86.19 128 GLU A C 1
ATOM 1008 O O . GLU A 1 128 ? -13.319 -2.875 -5.699 1.00 86.19 128 GLU A O 1
ATOM 1013 N N . PHE A 1 129 ? -12.289 -3.265 -3.749 1.00 86.56 129 PHE A N 1
ATOM 1014 C CA . PHE A 1 129 ? -10.970 -3.522 -4.346 1.00 86.56 129 PHE A CA 1
ATOM 1015 C C . PHE A 1 129 ? -10.586 -4.993 -4.464 1.00 86.56 129 PHE A C 1
ATOM 1017 O O . PHE A 1 129 ? -9.547 -5.286 -5.056 1.00 86.56 129 PHE A O 1
ATOM 1024 N N . GLN A 1 130 ? -11.368 -5.936 -3.939 1.00 87.00 130 GLN A N 1
ATOM 1025 C CA . GLN A 1 130 ? -11.027 -7.362 -3.996 1.00 87.00 130 GLN A CA 1
ATOM 1026 C C . GLN A 1 130 ? -10.794 -7.840 -5.437 1.00 87.00 130 GLN A C 1
ATOM 1028 O O . GLN A 1 130 ? -9.800 -8.518 -5.707 1.00 87.00 130 GLN A O 1
ATOM 1033 N N . ASP A 1 131 ? -11.642 -7.431 -6.377 1.00 87.25 131 ASP A N 1
ATOM 1034 C CA . ASP A 1 131 ? -11.507 -7.803 -7.790 1.00 87.25 131 ASP A CA 1
ATOM 1035 C C . ASP A 1 131 ? -10.273 -7.177 -8.453 1.00 87.25 131 ASP A C 1
ATOM 1037 O O . ASP A 1 131 ? -9.704 -7.744 -9.382 1.00 87.25 131 ASP A O 1
ATOM 1041 N N . GLU A 1 132 ? -9.828 -6.010 -7.991 1.00 85.69 132 GLU A N 1
ATOM 1042 C CA . GLU A 1 132 ? -8.624 -5.355 -8.508 1.00 85.69 132 GLU A CA 1
ATOM 1043 C C . GLU A 1 132 ? -7.352 -5.958 -7.897 1.00 85.69 132 GLU A C 1
ATOM 1045 O O . GLU A 1 132 ? -6.406 -6.271 -8.618 1.00 85.69 132 GLU A O 1
ATOM 1050 N N . ILE A 1 133 ? -7.344 -6.208 -6.585 1.00 84.62 133 ILE A N 1
ATOM 1051 C CA . ILE A 1 133 ? -6.206 -6.802 -5.869 1.00 84.62 133 ILE A CA 1
ATOM 1052 C C . ILE A 1 133 ? -5.954 -8.238 -6.342 1.00 84.62 133 ILE A C 1
ATOM 1054 O O . ILE A 1 133 ? -4.805 -8.652 -6.474 1.00 84.62 133 ILE A O 1
ATOM 1058 N N . THR A 1 134 ? -7.004 -9.001 -6.654 1.00 86.19 134 THR A N 1
ATOM 1059 C CA . THR A 1 134 ? -6.865 -10.371 -7.182 1.00 86.19 134 THR A CA 1
ATOM 1060 C C . THR A 1 134 ? -6.244 -10.427 -8.581 1.00 86.19 134 THR A C 1
ATOM 1062 O O . THR A 1 134 ? -5.683 -11.458 -8.948 1.00 86.19 134 THR A O 1
ATOM 1065 N N . LYS A 1 135 ? -6.268 -9.326 -9.348 1.00 88.44 135 LYS A N 1
ATOM 1066 C CA . LYS A 1 135 ? -5.570 -9.213 -10.644 1.00 88.44 135 LYS A CA 1
ATOM 1067 C C . LYS A 1 135 ? -4.070 -8.965 -10.494 1.00 88.44 135 LYS A C 1
ATOM 1069 O O . LYS A 1 135 ? -3.354 -8.962 -11.501 1.00 88.44 135 LYS A O 1
ATOM 1074 N N . PHE A 1 136 ? -3.583 -8.695 -9.284 1.00 90.06 136 PHE A N 1
ATOM 1075 C CA . PHE A 1 136 ? -2.157 -8.522 -9.049 1.00 90.06 136 PHE A CA 1
ATOM 1076 C C . PHE A 1 136 ? -1.470 -9.870 -8.882 1.00 90.06 136 PHE A C 1
ATOM 1078 O O . PHE A 1 136 ? -1.908 -10.752 -8.145 1.00 90.06 136 PHE A O 1
ATOM 1085 N N . THR A 1 137 ? -0.333 -10.015 -9.553 1.00 92.06 137 THR A N 1
ATOM 1086 C CA . THR A 1 137 ? 0.583 -11.117 -9.271 1.00 92.06 137 THR A CA 1
ATOM 1087 C C . THR A 1 137 ? 1.230 -10.916 -7.903 1.00 92.06 137 THR A C 1
ATOM 1089 O O . THR A 1 137 ? 1.339 -9.798 -7.398 1.00 92.06 137 THR A O 1
ATOM 1092 N N . VAL A 1 138 ? 1.745 -11.995 -7.314 1.00 90.94 138 VAL A N 1
ATOM 1093 C CA . VAL A 1 138 ? 2.453 -11.936 -6.024 1.00 90.94 138 VAL A CA 1
ATOM 1094 C C . VAL A 1 138 ? 3.597 -10.912 -6.053 1.00 90.94 138 VAL A C 1
ATOM 1096 O O . VAL A 1 138 ? 3.778 -10.164 -5.098 1.00 90.94 138 VAL A O 1
ATOM 1099 N N . ASN A 1 139 ? 4.340 -10.829 -7.161 1.00 92.62 139 ASN A N 1
ATOM 1100 C CA . ASN A 1 139 ? 5.452 -9.887 -7.298 1.00 92.62 139 ASN A CA 1
ATOM 1101 C C . ASN A 1 139 ? 4.986 -8.431 -7.430 1.00 92.62 139 ASN A C 1
ATOM 1103 O O . ASN A 1 139 ? 5.644 -7.543 -6.899 1.00 92.62 139 ASN A O 1
ATOM 1107 N N . GLU A 1 140 ? 3.858 -8.178 -8.096 1.00 93.44 140 GLU A N 1
ATOM 1108 C CA . GLU A 1 140 ? 3.238 -6.845 -8.117 1.00 93.44 140 GLU A CA 1
ATOM 1109 C C . GLU A 1 140 ? 2.776 -6.446 -6.710 1.00 93.44 140 GLU A C 1
ATOM 1111 O O . GLU A 1 140 ? 3.082 -5.350 -6.253 1.00 93.44 140 GLU A O 1
ATOM 1116 N N . GLY A 1 141 ? 2.143 -7.363 -5.970 1.00 92.38 141 GLY A N 1
ATOM 1117 C CA . GLY A 1 141 ? 1.770 -7.134 -4.57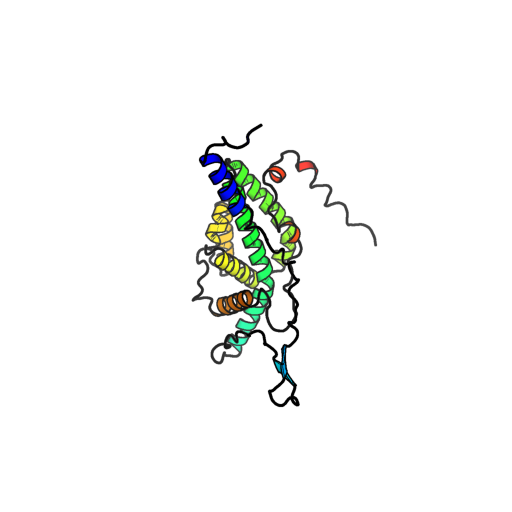2 1.00 92.38 141 GLY A CA 1
ATOM 1118 C C . GLY A 1 141 ? 2.970 -6.8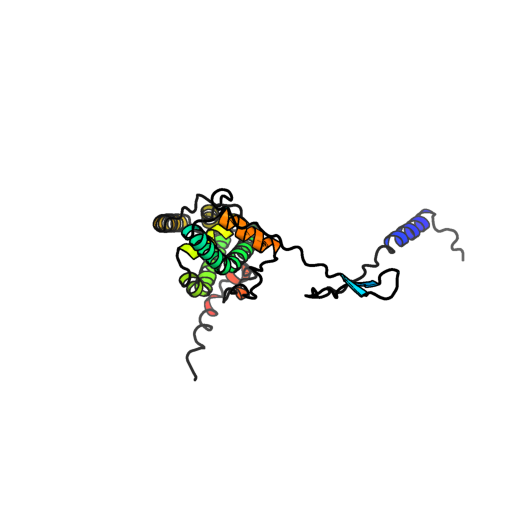00 -3.676 1.00 92.38 141 GLY A C 1
ATOM 1119 O O . GLY A 1 141 ? 2.884 -5.892 -2.854 1.00 92.38 141 GLY A O 1
ATOM 1120 N N . LYS A 1 142 ? 4.118 -7.466 -3.866 1.00 93.06 142 LYS A N 1
ATOM 1121 C CA . LYS A 1 142 ? 5.360 -7.124 -3.147 1.00 93.06 142 LYS A CA 1
ATOM 1122 C C . LYS A 1 142 ? 5.830 -5.704 -3.456 1.00 93.06 142 LYS A C 1
ATOM 1124 O O . LYS A 1 142 ? 6.143 -4.967 -2.528 1.00 93.06 142 LYS A O 1
ATOM 1129 N N . VAL A 1 143 ? 5.860 -5.319 -4.735 1.00 94.31 143 VAL A N 1
ATOM 1130 C CA . VAL A 1 143 ? 6.256 -3.962 -5.153 1.00 94.31 143 VAL A CA 1
ATOM 1131 C C . VAL A 1 143 ? 5.312 -2.918 -4.555 1.00 94.31 143 VAL A C 1
ATOM 1133 O O . VAL A 1 143 ? 5.780 -1.927 -4.008 1.00 94.31 143 VAL A O 1
ATOM 1136 N N . LEU A 1 144 ? 4.000 -3.168 -4.577 1.00 93.75 144 LEU A N 1
ATOM 1137 C CA . LEU A 1 144 ? 3.004 -2.298 -3.952 1.00 93.75 144 LEU A CA 1
ATOM 1138 C C . LEU A 1 144 ? 3.313 -2.053 -2.467 1.00 93.75 144 LEU A C 1
ATOM 1140 O O 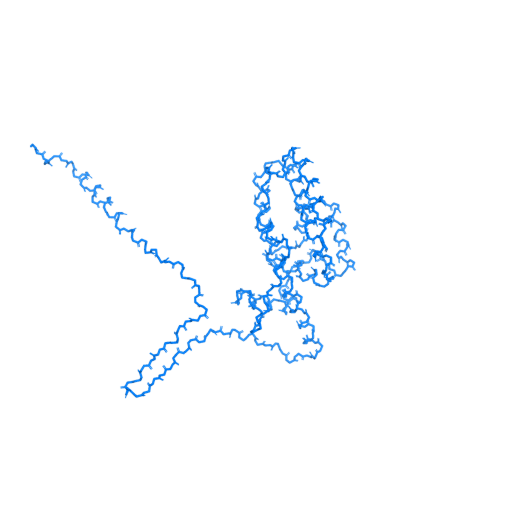. LEU A 1 144 ? 3.353 -0.904 -2.034 1.00 93.75 144 LEU A O 1
ATOM 1144 N N . ILE A 1 145 ? 3.551 -3.124 -1.701 1.00 94.25 145 ILE A N 1
ATOM 1145 C CA . ILE A 1 145 ? 3.869 -3.018 -0.271 1.00 94.25 145 ILE A CA 1
ATOM 1146 C C . ILE A 1 145 ? 5.171 -2.236 -0.068 1.00 94.25 145 ILE A C 1
ATOM 1148 O O . ILE A 1 145 ? 5.209 -1.357 0.787 1.00 94.25 145 ILE A O 1
ATOM 1152 N N . LYS A 1 146 ? 6.210 -2.489 -0.877 1.00 94.81 146 LYS A N 1
ATOM 1153 C CA . LYS A 1 146 ? 7.487 -1.764 -0.778 1.00 94.81 146 LYS A CA 1
ATOM 1154 C C . LYS A 1 146 ? 7.347 -0.266 -1.012 1.00 94.81 146 LYS A C 1
ATOM 1156 O O . LYS A 1 146 ? 7.934 0.507 -0.265 1.00 94.81 146 LYS A O 1
ATOM 1161 N N . ILE A 1 147 ? 6.530 0.147 -1.980 1.00 95.31 147 ILE A N 1
ATOM 1162 C CA . ILE A 1 147 ? 6.265 1.572 -2.207 1.00 95.31 147 ILE A CA 1
ATOM 1163 C C . ILE A 1 147 ? 5.569 2.182 -0.979 1.00 95.31 147 ILE A C 1
ATOM 1165 O O . ILE A 1 147 ? 5.963 3.248 -0.524 1.00 95.31 147 ILE A O 1
ATOM 1169 N N . ILE A 1 148 ? 4.585 1.497 -0.386 1.00 95.06 148 ILE A N 1
ATOM 1170 C CA . ILE A 1 148 ? 3.918 1.980 0.837 1.00 95.06 148 ILE A CA 1
ATOM 1171 C C . ILE A 1 148 ? 4.914 2.097 2.002 1.00 95.06 148 ILE A C 1
ATOM 1173 O O . ILE A 1 148 ? 4.907 3.101 2.713 1.00 95.06 148 ILE A O 1
ATOM 1177 N N . GLU A 1 149 ? 5.780 1.100 2.203 1.00 95.19 149 GLU A N 1
ATOM 1178 C CA . GLU A 1 149 ? 6.829 1.129 3.235 1.00 95.19 149 GLU A CA 1
ATOM 1179 C C . GLU A 1 149 ? 7.814 2.287 3.013 1.00 95.19 149 GLU A C 1
ATOM 1181 O O . GLU A 1 149 ? 8.184 2.952 3.979 1.00 95.19 149 GLU A O 1
ATOM 1186 N N . ARG A 1 150 ? 8.183 2.579 1.757 1.00 95.38 150 ARG A N 1
ATOM 1187 C CA . ARG A 1 150 ? 9.013 3.739 1.399 1.00 95.38 150 ARG A CA 1
ATOM 1188 C C . ARG A 1 150 ? 8.322 5.056 1.744 1.00 95.38 150 ARG A C 1
ATOM 1190 O O . ARG A 1 150 ? 8.916 5.902 2.396 1.00 95.38 150 ARG A O 1
ATOM 1197 N N . GLU A 1 151 ? 7.063 5.241 1.364 1.00 94.19 151 GLU A N 1
ATOM 1198 C CA . GLU A 1 151 ? 6.361 6.508 1.621 1.00 94.19 151 GLU A CA 1
ATOM 1199 C C . GLU A 1 151 ? 6.056 6.747 3.103 1.00 94.19 151 GLU A C 1
ATOM 1201 O O . GLU A 1 151 ? 6.002 7.882 3.576 1.00 94.19 151 GLU A O 1
ATOM 1206 N N . THR A 1 152 ? 5.809 5.670 3.847 1.00 93.88 152 THR A N 1
ATOM 1207 C CA . THR A 1 152 ? 5.467 5.743 5.274 1.00 93.88 152 THR A CA 1
ATOM 1208 C C . THR A 1 152 ? 6.686 5.667 6.184 1.00 93.88 152 THR A C 1
ATOM 1210 O O . THR A 1 152 ? 6.552 5.963 7.372 1.00 93.88 152 THR A O 1
ATOM 1213 N N . GLN A 1 153 ? 7.848 5.272 5.645 1.00 93.88 153 GLN A N 1
ATOM 1214 C CA . GLN A 1 153 ? 9.101 5.040 6.372 1.00 93.88 153 GLN A CA 1
ATOM 1215 C C . GLN A 1 153 ? 8.927 4.095 7.573 1.00 93.88 153 GLN A C 1
ATOM 1217 O O . GLN A 1 153 ? 9.615 4.201 8.589 1.00 93.88 153 GLN A O 1
ATOM 1222 N N . ARG A 1 154 ? 7.965 3.171 7.476 1.00 93.31 154 ARG A N 1
ATOM 1223 C CA . ARG A 1 154 ? 7.617 2.204 8.520 1.00 93.31 154 ARG A CA 1
ATOM 1224 C C . ARG A 1 154 ? 7.443 0.816 7.900 1.00 93.31 154 ARG A C 1
ATOM 1226 O O . ARG A 1 154 ? 6.909 0.712 6.794 1.00 93.31 154 ARG A O 1
ATOM 1233 N N . PRO A 1 155 ? 7.846 -0.265 8.592 1.00 94.69 155 PRO A N 1
ATOM 1234 C CA . PRO A 1 155 ? 7.549 -1.620 8.144 1.00 94.69 155 PRO A CA 1
ATOM 1235 C C . PRO A 1 155 ? 6.040 -1.841 8.012 1.00 94.69 155 PRO A C 1
ATOM 1237 O O . PRO A 1 155 ? 5.265 -1.445 8.887 1.00 94.69 155 PRO A O 1
ATOM 1240 N N . PHE A 1 156 ? 5.603 -2.550 6.968 1.00 93.19 156 PHE A N 1
ATOM 1241 C CA . PHE A 1 156 ? 4.175 -2.796 6.756 1.00 93.19 156 PHE A CA 1
ATOM 1242 C C . PHE A 1 156 ? 3.558 -3.624 7.892 1.00 93.19 156 PHE A C 1
ATOM 1244 O O . PHE A 1 156 ? 2.368 -3.510 8.184 1.00 93.19 156 PHE A O 1
ATOM 1251 N N . PHE A 1 157 ? 4.372 -4.428 8.586 1.00 93.94 157 PHE A N 1
ATOM 1252 C CA . PHE A 1 157 ? 3.959 -5.127 9.801 1.00 93.94 157 PHE A CA 1
ATOM 1253 C C . PHE A 1 157 ? 3.416 -4.179 10.881 1.00 93.94 157 PHE A C 1
ATOM 1255 O O . PHE A 1 157 ? 2.410 -4.503 11.515 1.00 93.94 157 PHE A O 1
ATOM 1262 N N . ASP A 1 158 ? 4.048 -3.020 11.082 1.00 93.81 158 ASP A N 1
ATOM 1263 C CA . ASP A 1 158 ? 3.628 -2.061 12.105 1.00 93.81 158 ASP A CA 1
ATOM 1264 C C . ASP A 1 158 ? 2.314 -1.380 11.722 1.00 93.81 158 ASP A C 1
ATOM 1266 O O . ASP A 1 158 ? 1.403 -1.315 12.548 1.00 93.81 158 ASP A O 1
ATOM 1270 N N . ILE A 1 159 ? 2.160 -1.025 10.443 1.00 93.25 159 ILE A N 1
ATOM 1271 C CA . ILE A 1 159 ? 0.907 -0.497 9.887 1.00 93.25 159 ILE A CA 1
ATOM 1272 C C . ILE A 1 159 ? -0.239 -1.495 10.116 1.00 93.25 159 ILE A C 1
ATOM 1274 O O . ILE A 1 159 ? -1.307 -1.147 10.621 1.00 93.25 159 ILE A O 1
ATOM 1278 N N . LEU A 1 160 ? -0.024 -2.781 9.812 1.00 92.88 160 LEU A N 1
ATOM 1279 C CA . LEU A 1 160 ? -1.042 -3.809 10.043 1.00 92.88 160 LEU A CA 1
ATOM 1280 C C . LEU A 1 160 ? -1.376 -3.981 11.528 1.00 92.88 160 LEU A C 1
ATOM 1282 O O . LEU A 1 160 ? -2.527 -4.254 11.861 1.00 92.88 160 LEU A O 1
ATOM 1286 N N . ARG A 1 161 ? -0.394 -3.847 12.423 1.00 91.94 161 ARG A N 1
ATOM 1287 C CA . ARG A 1 161 ? -0.595 -3.974 13.873 1.00 91.94 161 ARG A CA 1
ATOM 1288 C C . ARG A 1 161 ? -1.472 -2.862 14.445 1.00 91.94 161 ARG A C 1
ATOM 1290 O O . ARG A 1 161 ? -2.200 -3.119 15.402 1.00 91.94 161 ARG A O 1
ATOM 1297 N N . GLU A 1 162 ? -1.412 -1.670 13.868 1.00 89.94 162 GLU A N 1
ATOM 1298 C CA . GLU A 1 162 ? -2.244 -0.528 14.260 1.00 89.94 162 GLU A CA 1
ATOM 1299 C C . GLU A 1 162 ? -3.681 -0.667 13.734 1.00 89.94 162 GLU A C 1
ATOM 1301 O O . GLU A 1 162 ? -4.638 -0.371 14.449 1.00 89.94 162 GLU A O 1
ATOM 1306 N N . LEU A 1 163 ? -3.845 -1.193 12.516 1.00 88.94 163 LEU A N 1
ATOM 1307 C CA . LEU A 1 163 ? -5.145 -1.252 11.842 1.00 88.94 163 LEU A CA 1
ATOM 1308 C C . LEU A 1 163 ? -5.945 -2.535 12.108 1.00 88.94 163 LEU A C 1
ATOM 1310 O O . LEU A 1 163 ? -7.175 -2.529 12.025 1.00 88.94 163 LEU A O 1
ATOM 1314 N N . LYS A 1 164 ? -5.273 -3.657 12.395 1.00 89.12 164 LYS A N 1
ATOM 1315 C CA . LYS A 1 164 ? -5.893 -4.988 12.493 1.00 89.12 164 LYS A CA 1
ATOM 1316 C C . LYS A 1 164 ? -5.735 -5.626 13.865 1.00 89.12 164 LYS A C 1
ATOM 1318 O O . LYS A 1 164 ? -4.911 -5.265 14.699 1.00 89.12 164 LYS A O 1
ATOM 1323 N N . ASN A 1 165 ? -6.526 -6.674 14.079 1.00 89.75 165 ASN A N 1
ATOM 1324 C CA . ASN A 1 165 ? -6.401 -7.515 15.261 1.00 89.75 165 ASN A CA 1
ATOM 1325 C C . ASN A 1 165 ? -5.074 -8.304 15.238 1.00 89.75 165 ASN A C 1
ATOM 1327 O O . ASN A 1 165 ? -4.730 -8.861 14.191 1.00 89.75 165 ASN A O 1
ATOM 1331 N N . PRO A 1 166 ? -4.387 -8.477 16.386 1.00 90.12 166 PRO A N 1
ATOM 1332 C CA . PRO A 1 166 ? -3.080 -9.144 16.457 1.00 90.12 166 PRO A CA 1
ATOM 1333 C C . PRO A 1 166 ? -3.048 -10.549 15.841 1.00 90.12 166 PRO A C 1
ATOM 1335 O O . PRO A 1 166 ? -2.083 -10.920 15.177 1.00 90.12 166 PRO A O 1
ATOM 1338 N N . MET A 1 167 ? -4.132 -11.316 16.004 1.00 90.94 167 MET A N 1
ATOM 1339 C CA . MET A 1 167 ? -4.262 -12.647 15.402 1.00 90.94 167 MET A CA 1
ATOM 1340 C C . MET A 1 167 ? -4.227 -12.579 13.872 1.00 90.94 167 MET A C 1
ATOM 1342 O O . MET A 1 167 ? -3.495 -13.332 13.239 1.00 90.94 167 MET A O 1
ATOM 1346 N N . SER A 1 168 ? -4.970 -11.650 13.265 1.00 90.50 168 SER A N 1
ATOM 1347 C CA . SER A 1 168 ? -4.995 -11.471 11.809 1.00 90.50 168 SER A CA 1
ATOM 1348 C C . SER A 1 168 ? -3.625 -11.062 11.268 1.00 90.50 168 SER A C 1
ATOM 1350 O O . SER A 1 168 ? -3.205 -11.574 10.235 1.00 90.50 168 SER A O 1
ATOM 1352 N N . VAL A 1 169 ? -2.906 -10.194 11.985 1.00 92.81 169 VAL A N 1
ATOM 1353 C CA . VAL A 1 169 ? -1.540 -9.781 11.624 1.00 92.81 169 VAL A CA 1
ATOM 1354 C C . VAL A 1 169 ? -0.586 -10.972 11.641 1.00 92.81 169 VAL A C 1
ATOM 1356 O O . VAL A 1 169 ? 0.200 -11.140 10.711 1.00 92.81 169 VAL A O 1
ATOM 1359 N N . PHE A 1 170 ? -0.690 -11.840 12.650 1.00 93.12 170 PHE A N 1
ATOM 1360 C CA . PHE A 1 170 ? 0.100 -13.067 12.711 1.00 93.12 170 PHE A CA 1
ATOM 1361 C C . PHE A 1 170 ? -0.145 -13.962 11.486 1.00 93.12 170 PHE A C 1
ATOM 1363 O O . PHE A 1 170 ? 0.814 -14.360 10.825 1.00 93.12 170 PHE A O 1
ATOM 1370 N N . PHE A 1 171 ? -1.407 -14.218 11.124 1.00 92.56 171 PHE A N 1
ATOM 1371 C CA . PHE A 1 171 ? -1.734 -15.022 9.938 1.00 92.56 171 PHE A CA 1
ATOM 1372 C C . PHE A 1 171 ? -1.219 -14.392 8.636 1.00 92.56 171 PHE A C 1
ATOM 1374 O O . PHE A 1 171 ? -0.629 -15.096 7.816 1.00 92.56 171 PHE A O 1
ATOM 1381 N N . LEU A 1 172 ? -1.385 -13.077 8.458 1.00 90.50 172 LEU A N 1
ATOM 1382 C CA . LEU A 1 172 ? -0.887 -12.359 7.279 1.00 90.50 172 LEU A CA 1
ATOM 1383 C C . LEU A 1 172 ? 0.640 -12.400 7.182 1.00 90.50 172 LEU A C 1
ATOM 1385 O O . LEU A 1 172 ? 1.177 -12.615 6.101 1.00 90.50 172 LEU A O 1
ATOM 1389 N N . ASN A 1 173 ? 1.342 -12.268 8.307 1.00 92.12 173 ASN A N 1
ATOM 1390 C CA . ASN A 1 173 ? 2.796 -12.366 8.345 1.00 92.12 173 ASN A CA 1
ATOM 1391 C C . ASN A 1 173 ? 3.292 -13.762 7.948 1.00 92.12 173 ASN A C 1
ATOM 1393 O O . ASN A 1 173 ? 4.235 -13.888 7.170 1.00 92.12 173 ASN A O 1
ATOM 1397 N N . GLN A 1 174 ? 2.638 -14.819 8.432 1.00 93.75 174 GLN A N 1
ATOM 1398 C CA . GLN A 1 174 ? 2.974 -16.184 8.022 1.00 93.75 174 GLN A CA 1
ATOM 1399 C C . GLN A 1 174 ? 2.693 -16.414 6.531 1.00 93.75 174 GLN A C 1
ATOM 1401 O O . GLN A 1 174 ? 3.493 -17.047 5.839 1.00 93.75 174 GLN A O 1
ATOM 1406 N N . LEU A 1 175 ? 1.587 -15.865 6.023 1.00 90.06 175 LEU A N 1
ATOM 1407 C CA . LEU A 1 175 ? 1.243 -15.933 4.608 1.00 90.06 175 LEU A CA 1
ATOM 1408 C C . LEU A 1 175 ? 2.285 -15.211 3.742 1.00 90.06 175 LEU A C 1
ATOM 1410 O O . LEU A 1 175 ? 2.750 -15.780 2.758 1.00 90.06 175 LEU A O 1
ATOM 1414 N N . ALA A 1 176 ? 2.698 -14.007 4.138 1.00 90.00 176 ALA A N 1
ATOM 1415 C CA . ALA A 1 176 ? 3.717 -13.225 3.444 1.00 90.00 176 ALA A CA 1
ATOM 1416 C C . ALA A 1 176 ? 5.053 -13.978 3.360 1.00 90.00 176 ALA A C 1
ATOM 1418 O O . ALA A 1 176 ? 5.627 -14.099 2.275 1.00 90.00 176 ALA A O 1
ATOM 1419 N N . LYS A 1 177 ? 5.487 -14.594 4.467 1.00 91.31 177 LYS A N 1
ATOM 1420 C CA . LYS A 1 177 ? 6.710 -15.409 4.504 1.00 91.31 177 LYS A CA 1
ATOM 1421 C C . LYS A 1 177 ? 6.654 -16.588 3.541 1.00 91.31 177 LYS A C 1
ATOM 1423 O O . LYS A 1 177 ? 7.633 -16.851 2.851 1.00 91.31 177 LYS A O 1
ATOM 1428 N N . ARG A 1 178 ? 5.499 -17.253 3.422 1.00 91.38 178 ARG A N 1
ATOM 1429 C CA . ARG A 1 178 ? 5.297 -18.338 2.444 1.00 91.38 178 ARG A CA 1
ATOM 1430 C C . ARG A 1 178 ? 5.453 -17.862 0.998 1.00 91.38 178 ARG A C 1
ATOM 1432 O O . ARG A 1 178 ? 5.916 -18.622 0.157 1.00 91.38 178 ARG A O 1
ATOM 1439 N N . TYR A 1 179 ? 5.100 -16.612 0.714 1.00 86.25 179 TYR A N 1
ATOM 1440 C CA . TYR A 1 179 ? 5.316 -15.985 -0.591 1.00 86.25 179 TYR A CA 1
ATOM 1441 C C . TYR A 1 179 ? 6.703 -15.337 -0.733 1.00 86.25 179 TYR A C 1
ATOM 1443 O O . TYR A 1 179 ? 6.961 -14.666 -1.733 1.00 86.25 179 TYR A O 1
ATOM 1451 N N . GLY A 1 180 ? 7.613 -15.535 0.226 1.00 86.19 180 GLY A N 1
ATOM 1452 C CA . GLY A 1 180 ? 8.972 -14.994 0.200 1.00 86.19 180 GLY A CA 1
ATOM 1453 C C . GLY A 1 180 ? 9.015 -13.484 0.426 1.00 86.19 180 GLY A C 1
ATOM 1454 O O . GLY A 1 180 ? 9.680 -12.775 -0.328 1.00 86.19 180 GLY A O 1
ATOM 1455 N N . TYR A 1 181 ? 8.232 -12.983 1.381 1.00 87.56 181 TYR A N 1
ATOM 1456 C CA . TYR A 1 181 ? 8.241 -11.589 1.820 1.00 87.56 181 TYR A CA 1
ATOM 1457 C C . TYR A 1 181 ? 8.213 -11.515 3.350 1.00 87.56 181 TYR A C 1
ATOM 1459 O O . TYR A 1 181 ? 7.365 -12.155 3.974 1.00 87.56 181 TYR A O 1
ATOM 1467 N N . ASP A 1 182 ? 9.095 -10.722 3.960 1.00 88.00 182 ASP A N 1
ATOM 1468 C CA . ASP A 1 182 ? 9.039 -10.435 5.396 1.00 88.00 182 ASP A CA 1
ATOM 1469 C C . ASP A 1 182 ? 8.515 -9.012 5.637 1.00 88.00 182 ASP A C 1
ATOM 1471 O O . ASP A 1 182 ? 9.174 -8.025 5.315 1.00 88.00 182 ASP A O 1
ATOM 1475 N N . LEU A 1 183 ? 7.317 -8.909 6.225 1.00 82.19 183 LEU A N 1
ATOM 1476 C CA . LEU A 1 183 ? 6.663 -7.629 6.538 1.00 82.19 183 LEU A CA 1
ATOM 1477 C C . LEU A 1 183 ? 7.410 -6.819 7.604 1.00 82.19 183 LEU A C 1
ATOM 1479 O O . LEU A 1 183 ? 7.112 -5.640 7.788 1.00 82.19 183 LEU A O 1
ATOM 1483 N N . LYS A 1 184 ? 8.332 -7.450 8.337 1.00 87.38 184 LYS A N 1
ATOM 1484 C CA . LYS A 1 184 ? 9.114 -6.803 9.393 1.00 87.38 184 LYS A CA 1
ATOM 1485 C C . LYS A 1 184 ? 10.410 -6.181 8.891 1.00 87.38 184 LYS A C 1
ATOM 1487 O O . LYS A 1 184 ? 10.985 -5.377 9.612 1.00 87.38 184 LYS A O 1
ATOM 1492 N N . GLU A 1 185 ? 10.882 -6.565 7.705 1.00 87.12 185 GLU A N 1
ATOM 1493 C CA . GLU A 1 185 ? 12.147 -6.061 7.159 1.00 87.12 185 GLU A CA 1
ATOM 1494 C C . GLU A 1 185 ? 12.058 -4.572 6.792 1.00 87.12 185 GLU A C 1
ATOM 1496 O O . GLU A 1 185 ? 13.051 -3.859 6.896 1.00 87.12 185 GLU A O 1
ATOM 1501 N N . GLY A 1 186 ? 10.865 -4.093 6.415 1.00 88.38 186 GLY A N 1
ATOM 1502 C CA . GLY A 1 186 ? 10.662 -2.722 5.950 1.00 88.38 186 GLY A CA 1
ATOM 1503 C C . GLY A 1 186 ? 11.333 -2.444 4.602 1.00 88.38 186 GLY A C 1
ATOM 1504 O O . GLY A 1 186 ? 11.702 -3.368 3.865 1.00 88.38 186 GLY A O 1
ATOM 1505 N N . TYR A 1 187 ? 11.467 -1.161 4.263 1.00 91.88 187 TYR A N 1
ATOM 1506 C CA . TYR A 1 187 ? 12.098 -0.703 3.026 1.00 91.88 187 TYR A CA 1
ATOM 1507 C C . TYR A 1 187 ? 13.523 -0.204 3.289 1.00 91.88 187 TYR A C 1
ATOM 1509 O O . TYR A 1 187 ? 13.742 0.599 4.192 1.00 91.88 187 TYR A O 1
ATOM 1517 N N . ASP A 1 188 ? 14.479 -0.671 2.486 1.00 90.69 188 ASP A N 1
ATOM 1518 C CA . ASP A 1 188 ? 15.885 -0.257 2.539 1.00 90.69 188 ASP A CA 1
ATOM 1519 C C . ASP A 1 188 ? 16.333 0.200 1.140 1.00 90.69 188 ASP A C 1
ATOM 1521 O O . ASP A 1 188 ? 16.493 -0.649 0.255 1.00 90.69 188 ASP A O 1
ATOM 1525 N N . PRO A 1 189 ? 16.566 1.508 0.925 1.00 88.56 189 PRO A N 1
ATOM 1526 C CA . PRO A 1 189 ? 16.988 2.037 -0.372 1.00 88.56 189 PRO A CA 1
ATOM 1527 C C . PRO A 1 189 ? 18.259 1.373 -0.922 1.00 88.56 189 PRO A C 1
ATOM 1529 O O . PRO A 1 189 ? 18.404 1.236 -2.132 1.00 88.56 189 PRO A O 1
ATOM 1532 N N . SER A 1 190 ? 19.155 0.900 -0.047 1.00 87.69 190 SER A N 1
ATOM 1533 C CA . SER A 1 190 ? 20.437 0.294 -0.441 1.00 87.69 190 SER A CA 1
ATOM 1534 C C . SER A 1 190 ? 20.277 -1.112 -1.021 1.00 87.69 190 SER A C 1
ATOM 1536 O O . SER A 1 190 ? 21.109 -1.562 -1.803 1.00 87.69 190 SER A O 1
ATOM 1538 N N . LYS A 1 191 ? 19.223 -1.833 -0.615 1.00 87.19 191 LYS A N 1
ATOM 1539 C CA . LYS A 1 191 ? 18.895 -3.173 -1.135 1.00 87.19 191 LYS A CA 1
ATOM 1540 C C . LYS A 1 191 ? 18.040 -3.113 -2.395 1.00 87.19 191 LYS A C 1
ATOM 1542 O O . LYS A 1 191 ? 18.036 -4.062 -3.174 1.00 87.19 191 LYS A O 1
ATOM 1547 N N . TYR A 1 192 ? 17.293 -2.026 -2.564 1.00 88.31 192 TYR A N 1
ATOM 1548 C CA . TYR A 1 192 ? 16.329 -1.834 -3.641 1.00 88.31 192 TYR A CA 1
ATOM 1549 C C . TYR A 1 192 ? 16.765 -0.703 -4.585 1.00 88.31 192 TYR A C 1
ATOM 1551 O O . TYR A 1 192 ? 15.929 0.085 -5.016 1.00 88.31 192 TYR A O 1
ATOM 1559 N N . THR A 1 193 ? 18.056 -0.643 -4.931 1.00 88.62 193 THR A N 1
ATOM 1560 C CA . THR A 1 193 ? 18.659 0.430 -5.745 1.00 88.62 193 THR A CA 1
ATOM 1561 C C . THR A 1 193 ? 17.894 0.695 -7.043 1.00 88.62 193 THR A C 1
ATOM 1563 O O . THR A 1 193 ? 17.512 1.832 -7.296 1.00 88.62 193 THR A O 1
ATOM 1566 N N . ASP A 1 194 ? 17.577 -0.349 -7.817 1.00 88.88 194 ASP A N 1
ATOM 1567 C CA . ASP A 1 194 ? 16.827 -0.216 -9.077 1.00 88.88 194 ASP A CA 1
ATOM 1568 C C . ASP A 1 194 ? 15.411 0.339 -8.860 1.00 88.88 194 ASP A C 1
ATOM 1570 O O . ASP A 1 194 ? 14.891 1.101 -9.672 1.00 88.88 194 ASP A O 1
ATOM 1574 N N . MET A 1 195 ? 14.756 -0.051 -7.760 1.00 91.06 195 MET A N 1
ATOM 1575 C CA . MET A 1 195 ? 13.428 0.461 -7.421 1.00 91.06 195 MET A CA 1
ATOM 1576 C C . MET A 1 195 ? 13.515 1.926 -7.004 1.00 91.06 195 MET A C 1
ATOM 1578 O O . MET A 1 195 ? 12.682 2.713 -7.443 1.00 91.06 195 MET A O 1
ATOM 1582 N N . GLU A 1 196 ? 14.508 2.290 -6.192 1.00 91.00 196 GLU A N 1
ATOM 1583 C CA . GLU A 1 196 ? 14.712 3.666 -5.745 1.00 91.00 196 GLU A CA 1
ATOM 1584 C C . GLU A 1 196 ? 15.009 4.592 -6.924 1.00 91.00 196 GLU A C 1
ATOM 1586 O O . GLU A 1 196 ? 14.408 5.656 -7.027 1.00 91.00 196 GLU A O 1
ATOM 1591 N N . GLU A 1 197 ? 15.847 4.149 -7.862 1.00 88.06 197 GLU A N 1
ATOM 1592 C CA . GLU A 1 197 ? 16.138 4.871 -9.099 1.00 88.06 197 GLU A CA 1
ATOM 1593 C C . GLU A 1 197 ? 14.853 5.173 -9.889 1.00 88.06 197 GLU A C 1
ATOM 1595 O O . GLU A 1 197 ? 14.592 6.319 -10.268 1.00 88.06 197 GLU A O 1
ATOM 1600 N N . ILE A 1 198 ? 14.009 4.156 -10.094 1.00 88.94 198 ILE A N 1
ATOM 1601 C CA . ILE A 1 198 ? 12.743 4.303 -10.822 1.00 88.94 198 ILE A CA 1
ATOM 1602 C C . ILE A 1 198 ? 11.775 5.218 -10.058 1.00 88.94 198 ILE A C 1
ATOM 1604 O O . ILE A 1 198 ? 11.106 6.048 -10.672 1.00 88.94 198 ILE A O 1
ATOM 1608 N N . LEU A 1 199 ? 11.672 5.084 -8.734 1.00 89.50 199 LEU A N 1
ATOM 1609 C CA . LEU A 1 199 ? 10.769 5.902 -7.919 1.00 89.50 199 LEU A CA 1
ATOM 1610 C C . LEU A 1 199 ? 11.207 7.369 -7.891 1.00 89.50 199 LEU A C 1
ATOM 1612 O O . LEU A 1 199 ? 10.382 8.248 -8.132 1.00 89.50 199 LEU A O 1
ATOM 1616 N N . GLN A 1 200 ? 12.500 7.637 -7.712 1.00 87.44 200 GLN A N 1
ATOM 1617 C CA . GLN A 1 200 ? 13.058 8.986 -7.770 1.00 87.44 200 GLN A CA 1
ATOM 1618 C C . GLN A 1 200 ? 12.849 9.624 -9.150 1.00 87.44 200 GLN A C 1
ATOM 1620 O O . GLN A 1 200 ? 12.534 10.816 -9.256 1.00 87.44 200 GLN A O 1
ATOM 1625 N N . TYR A 1 201 ? 12.976 8.834 -10.220 1.00 84.81 201 TYR A N 1
ATOM 1626 C CA . TYR A 1 201 ? 12.654 9.285 -11.569 1.00 84.81 201 TYR A CA 1
ATOM 1627 C C . TYR A 1 201 ? 11.181 9.709 -11.684 1.00 84.81 201 TYR A C 1
ATOM 1629 O O . TYR A 1 201 ? 10.908 10.808 -12.168 1.00 84.81 201 TYR A O 1
ATOM 1637 N N . ILE A 1 202 ? 10.244 8.886 -11.198 1.00 84.38 202 ILE A N 1
ATOM 1638 C CA . ILE A 1 202 ? 8.801 9.183 -11.211 1.00 84.38 202 ILE A CA 1
ATOM 1639 C C . ILE A 1 202 ? 8.498 10.475 -10.443 1.00 84.38 202 ILE A C 1
ATOM 1641 O O . ILE A 1 202 ? 7.755 11.321 -10.940 1.00 84.38 202 ILE A O 1
ATOM 1645 N N . GLU A 1 203 ? 9.078 10.652 -9.256 1.00 82.19 203 GLU A N 1
ATOM 1646 C CA . GLU A 1 203 ? 8.877 11.844 -8.421 1.00 82.19 203 GLU A CA 1
ATOM 1647 C C . GLU A 1 203 ? 9.387 13.116 -9.100 1.00 82.19 203 GLU A C 1
ATOM 1649 O O . GLU A 1 203 ? 8.689 14.128 -9.139 1.00 82.19 203 GLU A O 1
ATOM 1654 N N . THR A 1 204 ? 10.575 13.046 -9.704 1.00 80.44 204 THR A N 1
ATOM 1655 C CA . THR A 1 204 ? 11.183 14.175 -10.425 1.00 80.44 204 THR A CA 1
ATOM 1656 C C . THR A 1 204 ? 10.349 14.592 -11.642 1.00 80.44 204 THR A C 1
ATOM 1658 O O . THR A 1 204 ? 10.311 15.768 -12.003 1.00 80.44 204 THR A O 1
ATOM 1661 N N . HIS A 1 205 ? 9.651 13.640 -12.267 1.00 76.19 205 HIS A N 1
ATOM 1662 C CA . HIS A 1 205 ? 8.845 13.853 -13.469 1.00 76.19 205 HIS A CA 1
ATOM 1663 C C . HIS A 1 205 ? 7.337 13.927 -13.173 1.00 76.19 205 HIS A C 1
ATOM 1665 O O . HIS A 1 205 ? 6.525 13.675 -14.060 1.00 76.19 205 HIS A O 1
ATOM 1671 N N . ASN A 1 206 ? 6.939 14.295 -11.946 1.00 69.00 206 ASN A N 1
ATOM 1672 C CA . ASN A 1 206 ? 5.536 14.486 -11.542 1.00 69.00 206 ASN A CA 1
ATOM 1673 C C . ASN A 1 206 ? 4.616 13.284 -11.841 1.00 69.00 206 ASN A C 1
ATOM 1675 O O . ASN A 1 206 ? 3.437 13.459 -12.156 1.00 69.00 206 ASN A O 1
ATOM 1679 N N . GLY A 1 207 ? 5.129 12.057 -11.752 1.00 65.50 207 GLY A N 1
ATOM 1680 C CA . GLY A 1 207 ? 4.342 10.864 -12.049 1.00 65.50 207 GLY A CA 1
ATOM 1681 C C . GLY A 1 207 ? 4.342 10.440 -13.522 1.00 65.50 207 GLY A C 1
ATOM 1682 O O . GLY A 1 207 ? 3.499 9.641 -13.914 1.00 65.50 207 GLY A O 1
ATOM 1683 N N . GLU A 1 208 ? 5.231 10.951 -14.369 1.00 60.97 208 GLU A N 1
ATOM 1684 C CA . GLU A 1 208 ? 5.323 10.508 -15.765 1.00 60.97 208 GLU A CA 1
ATOM 1685 C C . GLU A 1 208 ? 6.520 9.568 -15.961 1.00 60.97 208 GLU A C 1
ATOM 1687 O O . GLU A 1 208 ? 7.641 9.857 -15.549 1.00 60.97 208 GLU A O 1
ATOM 1692 N N . LEU A 1 209 ? 6.261 8.391 -16.539 1.00 58.91 209 LEU A N 1
ATOM 1693 C CA . LEU A 1 209 ? 7.236 7.315 -16.710 1.00 58.91 209 LEU A CA 1
ATOM 1694 C C . LEU A 1 209 ? 7.501 7.148 -18.215 1.00 58.91 209 LEU A C 1
ATOM 1696 O O . LEU A 1 209 ? 6.697 6.526 -18.908 1.00 58.91 209 LEU A O 1
ATOM 1700 N N . ASP A 1 210 ? 8.635 7.689 -18.671 1.00 49.09 210 ASP A N 1
ATOM 1701 C CA . ASP A 1 210 ? 9.124 7.761 -20.060 1.00 49.09 210 ASP A CA 1
ATOM 1702 C C . ASP A 1 210 ? 8.331 8.684 -21.008 1.00 49.09 210 ASP A C 1
ATOM 1704 O O . ASP A 1 210 ? 7.157 8.967 -20.806 1.00 49.09 210 ASP A O 1
ATOM 1708 N N . PHE A 1 211 ? 8.970 9.100 -22.112 1.00 47.69 211 PHE A N 1
ATOM 1709 C CA . PHE A 1 211 ? 8.389 9.861 -23.237 1.00 47.69 211 PHE A CA 1
ATOM 1710 C C . PHE A 1 211 ? 7.263 9.128 -24.005 1.00 47.69 211 PHE A C 1
ATOM 1712 O O . PHE A 1 211 ? 6.857 9.571 -25.080 1.00 47.69 211 PHE A O 1
ATOM 1719 N N . GLU A 1 212 ? 6.745 8.014 -23.483 1.00 46.19 212 GLU A N 1
ATOM 1720 C CA . GLU A 1 212 ? 5.553 7.362 -24.016 1.00 46.19 212 GLU A CA 1
ATOM 1721 C C . GLU A 1 212 ? 4.325 7.776 -23.193 1.00 46.19 212 GLU A C 1
ATOM 1723 O O . GLU A 1 212 ? 4.307 7.525 -21.987 1.00 46.19 212 GLU A O 1
ATOM 1728 N N . PRO A 1 213 ? 3.257 8.326 -23.810 1.00 42.28 213 PRO A N 1
ATOM 1729 C CA . PRO A 1 213 ? 2.063 8.826 -23.123 1.00 42.28 213 PRO A CA 1
ATOM 1730 C C . PRO A 1 213 ? 1.178 7.675 -22.624 1.00 42.28 213 PRO A C 1
ATOM 1732 O O . PRO A 1 213 ? 0.008 7.531 -22.974 1.00 42.28 213 PRO A O 1
ATOM 1735 N N . THR A 1 214 ? 1.732 6.801 -21.800 1.00 46.75 214 THR A N 1
ATOM 1736 C CA . THR A 1 214 ? 1.009 5.710 -21.162 1.00 46.75 214 THR A CA 1
ATOM 1737 C C . THR A 1 214 ? 0.732 6.140 -19.738 1.00 46.75 214 THR A C 1
ATOM 1739 O O . THR A 1 214 ? 1.470 5.822 -18.806 1.00 46.75 214 THR A O 1
ATOM 1742 N N . LYS A 1 215 ? -0.356 6.909 -19.603 1.00 55.06 215 LYS A N 1
ATOM 1743 C CA . LYS A 1 215 ? -0.941 7.322 -18.324 1.00 55.06 215 LYS A CA 1
ATOM 1744 C C . LYS A 1 215 ? -0.957 6.131 -17.366 1.00 55.06 215 LYS A C 1
ATOM 1746 O O . LYS A 1 215 ? -1.329 5.027 -17.775 1.00 55.06 215 LYS A O 1
ATOM 1751 N N . PHE A 1 216 ? -0.580 6.356 -16.106 1.00 63.53 216 PHE A N 1
ATOM 1752 C CA . PHE A 1 216 ? -0.759 5.351 -15.063 1.00 63.53 216 PHE A CA 1
ATOM 1753 C C . PHE A 1 216 ? -2.173 4.772 -15.133 1.00 63.53 216 PHE A C 1
ATOM 1755 O O . PHE A 1 216 ? -3.149 5.509 -15.308 1.00 63.53 216 PHE A O 1
ATOM 1762 N N . ILE A 1 217 ? -2.278 3.446 -15.015 1.00 65.38 217 ILE A N 1
ATOM 1763 C CA . ILE A 1 217 ? -3.577 2.784 -14.952 1.00 65.38 217 ILE A CA 1
ATOM 1764 C C . ILE A 1 217 ? -4.234 3.275 -13.669 1.00 65.38 217 ILE A C 1
ATOM 1766 O O . ILE A 1 217 ? -3.792 2.934 -12.572 1.00 65.38 217 ILE A O 1
ATOM 1770 N N . GLN A 1 218 ? -5.255 4.117 -13.813 1.00 69.25 218 GLN A N 1
ATOM 1771 C CA . GLN A 1 218 ? -5.958 4.631 -12.654 1.00 69.25 218 GLN A CA 1
ATOM 1772 C C . GLN A 1 218 ? -6.705 3.478 -11.977 1.00 69.25 218 GLN A C 1
ATOM 1774 O O . GLN A 1 218 ? -7.396 2.713 -12.664 1.00 69.25 218 GLN A O 1
ATOM 1779 N N . PRO A 1 219 ? -6.575 3.336 -10.652 1.00 68.94 219 PRO A N 1
ATOM 1780 C CA . PRO A 1 219 ? -7.246 2.282 -9.920 1.00 68.94 219 PRO A CA 1
ATOM 1781 C C . PRO A 1 219 ? -8.760 2.472 -10.007 1.00 68.94 219 PRO A C 1
ATOM 1783 O O . PRO A 1 219 ? -9.312 3.469 -9.536 1.00 68.94 219 PRO A O 1
ATOM 1786 N N . LYS A 1 220 ? -9.451 1.503 -10.613 1.00 73.56 220 LYS A N 1
ATOM 1787 C CA . LYS A 1 220 ? -10.916 1.503 -10.665 1.00 73.56 220 LYS A CA 1
ATOM 1788 C C . LYS A 1 220 ? -11.468 1.455 -9.238 1.00 73.56 220 LYS A C 1
ATOM 1790 O O . LYS A 1 220 ? -10.963 0.707 -8.410 1.00 73.56 220 LYS A O 1
ATOM 1795 N N . GLY A 1 221 ? -12.474 2.280 -8.951 1.00 66.31 221 GLY A N 1
ATOM 1796 C CA . GLY A 1 221 ? -13.107 2.347 -7.627 1.00 66.31 221 GLY A CA 1
ATOM 1797 C C . GLY A 1 221 ? -12.385 3.232 -6.603 1.00 66.31 221 GLY A C 1
ATOM 1798 O O . GL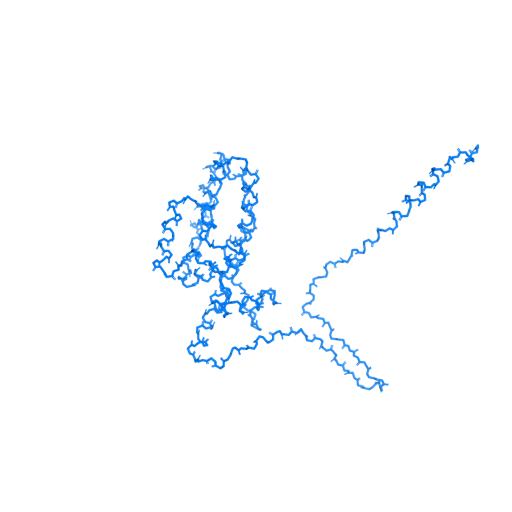Y A 1 221 ? -13.000 3.615 -5.611 1.00 66.31 221 GLY A O 1
ATOM 1799 N N . PHE A 1 222 ? -11.137 3.662 -6.855 1.00 72.06 222 PHE A N 1
ATOM 1800 C CA . PHE A 1 222 ? -10.408 4.515 -5.901 1.00 72.06 222 PHE A CA 1
ATOM 1801 C C . PHE A 1 222 ? -10.942 5.935 -5.788 1.00 72.06 222 PHE A C 1
ATOM 1803 O O . PHE A 1 222 ? -10.794 6.568 -4.747 1.00 72.06 222 PHE A O 1
ATOM 1810 N N . ASP A 1 223 ? -11.668 6.414 -6.794 1.00 74.81 223 ASP A N 1
ATOM 1811 C CA . ASP A 1 223 ? -12.331 7.714 -6.718 1.00 74.81 223 ASP A CA 1
ATOM 1812 C C . ASP A 1 223 ? -13.274 7.836 -5.508 1.00 74.81 223 ASP A C 1
ATOM 1814 O O . ASP A 1 223 ? -13.399 8.926 -4.954 1.00 74.81 223 ASP A O 1
ATOM 1818 N N . LYS A 1 224 ? -13.867 6.722 -5.050 1.00 72.31 224 LYS A N 1
ATOM 1819 C CA . LYS A 1 224 ? -14.746 6.676 -3.869 1.00 72.31 224 LYS A CA 1
ATOM 1820 C C . LYS A 1 224 ? -14.004 6.847 -2.541 1.00 72.31 224 LYS A C 1
ATOM 1822 O O . LYS A 1 224 ? -14.624 7.235 -1.561 1.00 72.31 224 LYS A O 1
ATOM 1827 N N . PHE A 1 225 ? -12.700 6.566 -2.513 1.00 75.06 225 PHE A N 1
ATOM 1828 C CA . PHE A 1 225 ? -11.865 6.565 -1.306 1.00 75.06 225 PHE A CA 1
ATOM 1829 C C . PHE A 1 225 ? -10.708 7.569 -1.383 1.00 75.06 225 PHE A C 1
ATOM 1831 O O . PHE A 1 225 ? -9.742 7.468 -0.629 1.00 75.06 225 PHE A O 1
ATOM 1838 N N . LYS A 1 226 ? -10.813 8.586 -2.252 1.00 73.56 226 LYS A N 1
ATOM 1839 C CA . LYS A 1 226 ? -9.921 9.761 -2.201 1.00 73.56 226 LYS A CA 1
ATOM 1840 C C . LYS A 1 226 ? -9.980 10.450 -0.837 1.00 73.56 226 LYS A C 1
ATOM 1842 O O . LYS A 1 226 ? -8.986 11.021 -0.390 1.00 73.56 226 LYS A O 1
ATOM 1847 N N . GLN A 1 227 ? -11.143 10.375 -0.192 1.00 78.75 227 GLN A N 1
ATOM 1848 C CA . GLN A 1 227 ? -11.361 10.812 1.177 1.00 78.75 227 GLN A CA 1
ATOM 1849 C C . GLN A 1 227 ? -11.869 9.639 2.019 1.00 78.75 227 GLN A C 1
ATOM 1851 O O . GLN A 1 227 ? -12.714 8.866 1.565 1.00 78.75 227 GLN A O 1
ATOM 1856 N N . ALA A 1 228 ? -11.331 9.490 3.227 1.00 78.25 228 ALA A N 1
ATOM 1857 C CA . ALA A 1 228 ? -11.792 8.499 4.185 1.00 78.25 228 ALA A CA 1
ATOM 1858 C C . ALA A 1 228 ? -13.244 8.820 4.599 1.00 78.25 228 ALA A C 1
ATOM 1860 O O . ALA A 1 228 ? -13.542 9.984 4.878 1.00 78.25 228 ALA A O 1
ATOM 1861 N N . PRO A 1 229 ? -14.148 7.821 4.662 1.00 80.88 229 PRO A N 1
ATOM 1862 C CA . PRO A 1 229 ? -15.514 8.037 5.128 1.00 80.88 229 PRO A CA 1
ATOM 1863 C C . PRO A 1 229 ? -15.535 8.602 6.552 1.00 80.88 229 PRO A C 1
ATOM 1865 O O . PRO A 1 229 ? -14.735 8.173 7.393 1.00 80.88 229 PRO A O 1
ATOM 1868 N N . ASP A 1 230 ? -16.474 9.508 6.833 1.00 81.81 230 ASP A N 1
ATOM 1869 C CA . ASP A 1 230 ? -16.653 10.092 8.167 1.00 81.81 230 ASP A CA 1
ATOM 1870 C C . ASP A 1 230 ? -16.927 8.975 9.199 1.00 81.81 230 ASP A C 1
ATOM 1872 O O . ASP A 1 230 ? -17.823 8.138 8.994 1.00 81.81 230 ASP A O 1
ATOM 1876 N N . PRO A 1 231 ? -16.184 8.933 10.324 1.00 79.75 231 PRO A N 1
ATOM 1877 C CA . PRO A 1 231 ? -16.461 8.017 11.420 1.00 79.75 231 PRO A CA 1
ATOM 1878 C C . PRO A 1 231 ? -17.923 8.004 11.865 1.00 79.75 231 PRO A C 1
ATOM 1880 O O . PRO A 1 231 ? -18.453 6.929 12.151 1.00 79.75 231 PRO A O 1
ATOM 1883 N N . ASN A 1 232 ? -18.607 9.149 11.882 1.00 75.81 232 ASN A N 1
ATOM 1884 C CA . ASN A 1 232 ? -20.000 9.220 12.326 1.00 75.81 232 ASN A CA 1
ATOM 1885 C C . ASN A 1 232 ? -20.963 8.517 11.357 1.00 75.81 232 ASN A C 1
ATOM 1887 O O . ASN A 1 232 ? -21.873 7.811 11.802 1.00 75.81 232 ASN A O 1
ATOM 1891 N N . GLU A 1 233 ? -20.721 8.624 10.048 1.00 78.50 233 GLU A N 1
ATOM 1892 C CA . GLU A 1 233 ? -21.503 7.942 9.011 1.00 78.50 233 GLU A CA 1
ATOM 1893 C C . GLU A 1 233 ? -21.341 6.419 9.107 1.00 78.50 233 GLU A C 1
ATOM 1895 O O . GLU A 1 233 ? -22.322 5.667 9.109 1.00 78.50 233 GLU A O 1
ATOM 1900 N N . LEU A 1 234 ? -20.101 5.942 9.270 1.00 73.00 234 LEU A N 1
ATOM 1901 C CA . LEU A 1 234 ? -19.845 4.510 9.403 1.00 73.00 234 LEU A CA 1
ATOM 1902 C C . LEU A 1 234 ? -20.293 3.960 10.752 1.00 73.00 234 LEU A C 1
ATOM 1904 O O . LEU A 1 234 ? -20.627 2.779 10.841 1.00 73.00 234 LEU A O 1
ATOM 1908 N N . LEU A 1 235 ? -20.311 4.740 11.828 1.00 77.50 235 LEU A N 1
ATOM 1909 C CA . LEU A 1 235 ? -20.667 4.227 13.150 1.00 77.50 235 LEU A CA 1
ATOM 1910 C C . LEU A 1 235 ? -22.171 4.217 13.429 1.00 77.50 235 LEU A C 1
ATOM 1912 O O . LEU A 1 235 ? -22.576 3.459 14.328 1.00 77.50 235 LEU A O 1
ATOM 1916 N N . ASP A 1 236 ? -22.978 4.927 12.631 1.00 73.06 236 ASP A N 1
ATOM 1917 C CA . ASP A 1 236 ? -24.432 4.972 12.779 1.00 73.06 236 ASP A CA 1
ATOM 1918 C C . ASP A 1 236 ? -25.045 3.558 12.766 1.00 73.06 236 ASP A C 1
ATOM 1920 O O . ASP A 1 236 ? -24.766 2.698 11.917 1.00 73.06 236 ASP A O 1
ATOM 1924 N N . LYS A 1 237 ? -25.878 3.305 13.778 1.00 57.06 237 LYS A N 1
ATOM 1925 C CA . LYS A 1 237 ? -26.584 2.044 14.021 1.00 57.06 237 LYS A CA 1
ATOM 1926 C C . LYS A 1 237 ? -27.737 1.836 13.029 1.00 57.06 237 LYS A C 1
ATOM 1928 O O . LYS A 1 237 ? -28.137 0.686 12.843 1.00 57.06 237 LYS A O 1
ATOM 1933 N N . ASN A 1 238 ? -28.203 2.895 12.360 1.00 52.06 238 ASN A N 1
ATOM 1934 C CA . ASN A 1 238 ? -29.320 2.849 11.411 1.00 52.06 238 ASN A CA 1
ATOM 1935 C C . ASN A 1 238 ? -28.910 2.501 9.964 1.00 52.06 238 ASN A C 1
ATOM 1937 O O . ASN A 1 238 ? -29.765 2.151 9.156 1.00 52.06 238 ASN A O 1
ATOM 1941 N N . SER A 1 239 ? -27.612 2.483 9.636 1.00 47.28 239 SER A N 1
ATOM 1942 C CA . SER A 1 239 ? -27.087 2.189 8.283 1.00 47.28 239 SER A CA 1
ATOM 1943 C C . SER A 1 239 ? -27.286 0.743 7.791 1.00 47.28 239 SER A C 1
ATOM 1945 O O . SER A 1 239 ? -27.088 0.455 6.609 1.00 47.28 239 SER A O 1
ATOM 1947 N N . ARG A 1 240 ? -27.722 -0.189 8.656 1.00 46.28 240 ARG A N 1
ATOM 1948 C CA . ARG A 1 240 ? -27.976 -1.597 8.278 1.00 46.28 240 ARG A CA 1
ATOM 1949 C C . ARG A 1 240 ? -29.062 -1.771 7.207 1.00 46.28 240 ARG A C 1
ATOM 1951 O O . ARG A 1 240 ? -29.120 -2.838 6.605 1.00 46.28 240 ARG A O 1
ATOM 1958 N N . THR A 1 241 ? -29.902 -0.767 6.958 1.00 41.75 241 THR A N 1
ATOM 1959 C CA . THR A 1 241 ? -30.994 -0.843 5.975 1.00 41.75 241 THR A CA 1
ATOM 1960 C C . THR A 1 241 ? -30.603 -0.411 4.560 1.00 41.75 241 THR A C 1
ATOM 1962 O O . THR A 1 241 ? -31.307 -0.783 3.633 1.00 41.75 241 THR A O 1
ATOM 1965 N N . LYS A 1 242 ? -29.481 0.298 4.347 1.00 38.22 242 LYS A N 1
ATOM 1966 C CA . LYS A 1 242 ? -29.183 0.923 3.038 1.00 38.22 242 LYS A CA 1
ATOM 1967 C C . LYS A 1 242 ? -28.256 0.117 2.116 1.00 38.22 242 LYS A C 1
ATOM 1969 O O . LYS A 1 242 ? -28.251 0.338 0.912 1.00 38.22 242 LYS A O 1
ATOM 1974 N N . SER A 1 243 ? -27.497 -0.842 2.652 1.00 43.22 243 SER A N 1
ATOM 1975 C CA . SER A 1 243 ? -26.518 -1.624 1.871 1.00 43.22 243 SER A CA 1
ATOM 1976 C C . SER A 1 243 ? -27.125 -2.776 1.053 1.00 43.22 243 SER A C 1
ATOM 1978 O O . SER A 1 243 ? -26.411 -3.376 0.258 1.00 43.22 243 SER A O 1
ATOM 1980 N N . LYS A 1 244 ? -28.407 -3.121 1.245 1.00 38.66 244 LYS A N 1
ATOM 1981 C CA . LYS A 1 244 ? -29.072 -4.192 0.473 1.00 38.66 244 LYS A CA 1
ATOM 1982 C C . LYS A 1 244 ? -29.698 -3.715 -0.843 1.00 38.66 244 LYS A C 1
ATOM 1984 O O . LYS A 1 244 ? -29.948 -4.546 -1.712 1.00 38.66 244 LYS A O 1
ATOM 1989 N N . ASP A 1 245 ? -29.894 -2.411 -1.021 1.00 37.91 245 ASP A N 1
ATOM 1990 C CA . ASP A 1 245 ? -30.595 -1.882 -2.199 1.00 37.91 245 ASP A CA 1
ATOM 1991 C C . ASP A 1 245 ? -29.668 -1.609 -3.394 1.00 37.91 245 ASP A C 1
ATOM 1993 O O . ASP A 1 245 ? -30.124 -1.579 -4.534 1.00 37.91 245 ASP A O 1
ATOM 1997 N N . THR A 1 246 ? -28.354 -1.485 -3.189 1.00 40.47 246 THR A N 1
ATOM 1998 C CA . THR A 1 246 ? -27.405 -1.175 -4.275 1.00 40.47 246 THR A CA 1
ATOM 1999 C C . THR A 1 246 ? -26.906 -2.394 -5.054 1.00 40.47 246 THR A C 1
ATOM 2001 O O . THR A 1 246 ? -26.375 -2.225 -6.150 1.00 40.47 246 THR A O 1
ATOM 2004 N N . THR A 1 247 ? -27.117 -3.620 -4.563 1.00 37.25 247 THR A N 1
ATOM 2005 C CA . THR A 1 247 ? -26.687 -4.854 -5.254 1.00 37.25 247 THR A CA 1
ATOM 2006 C C . THR A 1 247 ? -27.767 -5.448 -6.171 1.00 37.25 247 THR A C 1
ATOM 2008 O O . THR A 1 247 ? -27.475 -6.349 -6.952 1.00 37.25 247 THR A O 1
ATOM 2011 N N . THR A 1 248 ? -29.002 -4.927 -6.148 1.00 37.03 248 THR A N 1
ATOM 2012 C CA . THR A 1 248 ? -30.146 -5.504 -6.891 1.00 37.03 248 THR A CA 1
ATOM 2013 C C . THR A 1 248 ? -30.633 -4.622 -8.045 1.00 37.03 248 THR A C 1
ATOM 2015 O O . THR A 1 248 ? -31.810 -4.614 -8.377 1.00 37.03 248 THR A O 1
ATOM 2018 N N . THR A 1 249 ? -29.752 -3.846 -8.680 1.00 38.56 249 THR A N 1
ATOM 2019 C CA . THR A 1 249 ? -30.080 -3.151 -9.940 1.00 38.56 249 THR A CA 1
ATOM 2020 C C . THR A 1 249 ? -28.879 -3.195 -10.880 1.00 38.56 249 THR A C 1
ATOM 2022 O O . THR A 1 249 ? -28.162 -2.209 -10.996 1.00 38.56 249 THR A O 1
ATOM 2025 N N . LYS A 1 250 ? -28.613 -4.360 -11.493 1.00 42.12 250 LYS A N 1
ATOM 2026 C CA . LYS A 1 250 ? -27.901 -4.524 -12.785 1.00 42.12 250 LYS A CA 1
ATOM 2027 C C . LYS A 1 250 ? -27.791 -6.008 -13.185 1.00 42.12 250 LYS A C 1
ATOM 2029 O O . LYS A 1 250 ? -26.709 -6.530 -13.407 1.00 42.12 250 LYS A O 1
ATOM 2034 N N . ILE A 1 251 ? -28.928 -6.692 -13.301 1.00 46.19 251 ILE A N 1
ATOM 2035 C CA . ILE A 1 251 ? -29.078 -7.818 -14.237 1.00 46.19 251 ILE A CA 1
ATOM 2036 C C . ILE A 1 251 ? -30.437 -7.612 -14.905 1.00 46.19 251 ILE A C 1
ATOM 2038 O O . ILE A 1 251 ? -31.473 -7.894 -14.311 1.00 46.19 251 ILE A O 1
ATOM 2042 N N . GLY A 1 252 ? -30.432 -7.021 -16.097 1.00 36.38 252 GLY A N 1
ATOM 2043 C CA . GLY A 1 252 ? -31.642 -6.768 -16.873 1.00 36.38 252 GLY A CA 1
ATOM 2044 C C . GLY A 1 252 ? -31.415 -5.729 -17.967 1.00 36.38 252 GLY A C 1
ATOM 2045 O O . GLY A 1 252 ? -31.312 -4.544 -17.660 1.00 36.38 252 GLY A O 1
ATOM 2046 N N . ASN A 1 253 ? -31.419 -6.214 -19.213 1.00 36.84 253 ASN A N 1
ATOM 2047 C CA . ASN A 1 253 ? -31.417 -5.496 -20.499 1.00 36.84 253 ASN A CA 1
ATOM 2048 C C . ASN A 1 253 ? -30.014 -4.994 -20.903 1.00 36.84 253 ASN A C 1
ATOM 2050 O O . ASN A 1 253 ? -29.418 -4.185 -20.201 1.00 36.84 253 ASN A O 1
ATOM 2054 N N . ASN A 1 254 ? -29.393 -5.448 -21.992 1.00 37.88 254 ASN A N 1
ATOM 2055 C CA . ASN A 1 254 ? -29.899 -5.841 -23.311 1.00 37.88 254 ASN A CA 1
ATOM 2056 C C . ASN A 1 254 ? -28.948 -6.877 -23.934 1.00 37.88 254 ASN A C 1
ATOM 2058 O O . ASN A 1 254 ? -27.723 -6.695 -23.741 1.00 37.88 254 ASN A O 1
#

Foldseek 3Di:
DDPPDDDPVVVVCVVVVVVVVPPDPPPPDPPDDPPPADQFDWDQDPVRPDIDTHGPDDDQPPPPPDDPDDPVRVVVLVVLLVLCLAQVLVLVLVLLLLVQLVVQLVPDPDPVLNLLLLVLLVVVCCVQCVVVVVPDDLVSVVSNLQSNLVVVVAQVLVSCVVRHDPVVSVVVQVVCVVSVHHSHVGHDCVVVVSSVSSVVSCVVVVNDRDPDPPHRPNRPRSVVSSDRDRSVVSSDPPCPPPVVPVVPPPDDDD

Radius of gyration: 28.4 Å; chains: 1; bounding box: 58×93×63 Å